Protein AF-0000000082191649 (afdb_homodimer)

Nearest PDB structures (foldseek):
  2e0t-assembly1_A-2  TM=9.271E-01  e=2.237E-17  Homo sapiens
  5gtj-assembly2_C  TM=8.426E-01  e=1.192E-17  Homo sapiens
  4hrf-assembly1_A  TM=8.631E-01  e=1.120E-17  Homo sapiens
  4b04-assembly2_D  TM=8.837E-01  e=8.389E-17  Homo sapiens
  4b04-assembly2_C  TM=8.447E-01  e=2.954E-16  Homo sapiens

pLDDT: mean 71.88, std 25.28, range [20.42, 97.69]

Sequence (348 aa):
ESGPFQTVDKKSTGKKPPLLSCHHIRSPILTLCSLLCRDIAANRRELARLHITHILNASHSKWRGGAEYYEGTGIRYLGIEAHDSPSFDMSPYFHPSADFIHQALSERGGRILVHCAVGVSRSATLVLAYLMIRHRMTLVEAIKTVKDHRGIIPNRGFLHQLVFLGGEGLLRLLESGPFQTVDKKSTGKKPPLLSCHHIRSPILTLCSLLCRDIAANRRELARLHITHILNASHSKWRGGAEYYEGTGIRYLGIEAHDSPSFDMSPYFHPSADFIHQALSERGGRILVHCAVGVSRSATLVLAYLMIRHRMTLVEAIKTVKDHRGIIPNRGFLHQLVFLGGEGLLRLL

Radius of gyration: 24.74 Å; Cα contacts (8 Å, |Δi|>4): 539; chains: 2; bounding box: 80×57×106 Å

Foldseek 3Di:
DDPPPPPPPPPVPPPPPPPPPLDPVPQLDALLDFQVLVVCVQDLVSCVVVLAAEEEELCDDPVVDFPVSCPPVNHHYDYHNFDPDPPTDCVVCQVVLLVRSVVQSPDVSRHYHQYYNGSDPRSLVNQLSNCCVVVVDDSVRSVVVSVSSNDPDDDPVVVVVVVVVVVVVVVVVD/DDPPPPPPPPPPVPPPPPFCPLPPPVQLDALLPFQVLVVCVQDLVSCVVVLAAEEEELCDDPVVDFPVSCPPVNHHYDYHNFDPDPPTDCVVCQVVLLVVRVVQRPDVSRHYHQYYNGSDPRSLVNQLSNCCVVVVDDSVRSVVVSVVSNDPDDGPVVVVVVVVVVVVVVVVVD

Organism: NCBI:txid1825980

InterPro domains:
  IPR000340 Dual specificity phosphatase, catalytic domain [PF00782] (41-163)
  IPR000387 Tyrosine-specific protein phosphatases domain [PS50056] (98-150)
  IPR003595 Protein-tyrosine phosphatase, catalytic [SM00404] (71-165)
  IPR016130 Protein-tyrosine phosphatase, active site [PS00383] (114-124)
  IPR020405 Atypical dual specificity phosphatase, subfamily A [PR01909] (47-56)
  IPR020405 Atypical dual specificity phosphatase, subfamily A [PR01909] (77-88)
  IPR020405 Atypical dual specificity phosphatase, subfamily A [PR01909] (97-106)
  IPR020405 Atypical dual specificity phosphatase, subfamily A [PTHR45682] (39-165)
  IPR020422 Dual specificity protein phosphatase domain [PS50054] (21-171)
  IPR020422 Dual specificity protein phosphatase domain [SM00195] (21-168)
  IPR029021 Protein-tyrosine phosphatase-like [G3DSA:3.90.190.10] (17-168)
  IPR029021 Protein-tyrosine phosphatase-like [SSF52799] (31-163)

Secondary structure (DSSP, 8-state):
-------------------------SS------SHHHHHHHT-HHHHHHTT--EEEETT--TTS--GGGGTTTT-EEEE-----STTS--GGGHHHHHHHHHHHHHSTT--EEEE-SSSSSHHHHHHHHHHHHHH---HHHHHHHHHHHS-----HHHHHHHHHHHHHHHHHH-/---------------------S---SS---EE-SHHHHHHHT-HHHHHHTT--EEEETT--TTS--GGGGTTTT-EEEE-----STTS--GGGHHHHHHHHHHHHHSTT--EEEE-SSSSSHHHHHHHHHHHHHH---HHHHHHHHHHHS-----HHHHHHHHHHHHHHHHHH-

Structure (mmCIF, N/CA/C/O backbone):
data_AF-0000000082191649-model_v1
#
loop_
_entity.id
_entity.type
_entity.pdbx_description
1 polymer 'Dual specificity protein phosphatase'
#
loop_
_atom_site.group_PDB
_atom_site.id
_atom_site.type_symbol
_atom_site.label_atom_id
_atom_site.label_alt_id
_atom_site.label_comp_id
_atom_site.label_asym_id
_atom_site.label_entity_id
_atom_site.label_seq_id
_atom_site.pdbx_PDB_ins_code
_atom_site.Cartn_x
_atom_site.Cartn_y
_atom_site.Cartn_z
_atom_site.occupancy
_atom_site.B_iso_or_equiv
_atom_site.auth_seq_id
_atom_site.auth_comp_id
_atom_site.auth_asym_id
_atom_site.auth_atom_id
_atom_site.pdbx_PDB_model_num
ATOM 1 N N . GLU A 1 1 ? 16.578 -21.031 67.938 1 24.69 1 GLU A N 1
ATOM 2 C CA . GLU A 1 1 ? 16.984 -21.5 66.562 1 24.69 1 GLU A CA 1
ATOM 3 C C . GLU A 1 1 ? 16.141 -20.859 65.5 1 24.69 1 GLU A C 1
ATOM 5 O O . GLU A 1 1 ? 14.914 -20.953 65.5 1 24.69 1 GLU A O 1
ATOM 10 N N . SER A 1 2 ? 16.531 -19.688 65.062 1 24.36 2 SER A N 1
ATOM 11 C CA . SER A 1 2 ? 16.109 -18.516 64.312 1 24.36 2 SER A CA 1
ATOM 12 C C . SER A 1 2 ? 15.805 -18.859 62.844 1 24.36 2 SER A C 1
ATOM 14 O O . SER A 1 2 ? 16.656 -19.438 62.125 1 24.36 2 SER A O 1
ATOM 16 N N . GLY A 1 3 ? 14.617 -19.281 62.562 1 26.09 3 GLY A N 1
ATOM 17 C CA . GLY A 1 3 ? 14.039 -19.891 61.375 1 26.09 3 GLY A CA 1
ATOM 18 C C . GLY A 1 3 ? 14.156 -19.016 60.125 1 26.09 3 GLY A C 1
ATOM 19 O O . GLY A 1 3 ? 13.906 -17.812 60.188 1 26.09 3 GLY A O 1
ATOM 20 N N . PRO A 1 4 ? 15.109 -19.312 59.219 1 27.66 4 PRO A N 1
ATOM 21 C CA . PRO A 1 4 ? 15.633 -18.5 58.125 1 27.66 4 PRO A CA 1
ATOM 22 C C . PRO A 1 4 ? 14.57 -18.188 57.062 1 27.66 4 PRO A C 1
ATOM 24 O O . PRO A 1 4 ? 13.828 -19.078 56.625 1 27.66 4 PRO A O 1
ATOM 27 N N . PHE A 1 5 ? 13.742 -17.125 57.188 1 23.22 5 PHE A N 1
ATOM 28 C CA . PHE A 1 5 ? 12.672 -16.625 56.344 1 23.22 5 PHE A CA 1
ATOM 29 C C . PHE A 1 5 ? 13.164 -16.391 54.906 1 23.22 5 PHE A C 1
ATOM 31 O O . PHE A 1 5 ? 13.961 -15.469 54.688 1 23.22 5 PHE A O 1
ATOM 38 N N . GLN A 1 6 ? 13.508 -17.375 54.219 1 22.12 6 GLN A N 1
ATOM 39 C CA . GLN A 1 6 ? 14.055 -17.203 52.875 1 22.12 6 GLN A CA 1
ATOM 40 C C . GLN A 1 6 ? 13.031 -16.547 51.969 1 22.12 6 GLN A C 1
ATOM 42 O O . GLN A 1 6 ? 11.93 -17.062 51.781 1 22.12 6 GLN A O 1
ATOM 47 N N . THR A 1 7 ? 12.953 -15.219 52 1 21.3 7 THR A N 1
ATOM 48 C CA . THR A 1 7 ? 12.039 -14.414 51.188 1 21.3 7 THR A CA 1
ATOM 49 C C . THR A 1 7 ? 12.219 -14.727 49.719 1 21.3 7 THR A C 1
ATOM 51 O O . THR A 1 7 ? 13.32 -14.602 49.156 1 21.3 7 THR A O 1
ATOM 54 N N . VAL A 1 8 ? 11.602 -15.734 49.281 1 22.48 8 VAL A N 1
ATOM 55 C CA . VAL A 1 8 ? 11.617 -16.141 47.875 1 22.48 8 VAL A CA 1
ATOM 56 C C . VAL A 1 8 ? 11.102 -15.008 47 1 22.48 8 VAL A C 1
ATOM 58 O O . VAL A 1 8 ? 9.969 -14.539 47.188 1 22.48 8 VAL A O 1
ATOM 61 N N . ASP A 1 9 ? 11.93 -14.008 46.719 1 21.28 9 ASP A N 1
ATOM 62 C CA . ASP A 1 9 ? 11.656 -12.875 45.844 1 21.28 9 ASP A CA 1
ATOM 63 C C . ASP A 1 9 ? 11.117 -13.344 44.5 1 21.28 9 ASP A C 1
ATOM 65 O O . ASP A 1 9 ? 11.828 -14.031 43.75 1 21.28 9 ASP A O 1
ATOM 69 N N . LYS A 1 10 ? 9.836 -13.688 44.438 1 20.47 10 LYS A N 1
ATOM 70 C CA . LYS A 1 10 ? 9.109 -14.125 43.25 1 20.47 10 LYS A CA 1
ATOM 71 C C . LYS A 1 10 ? 9.234 -13.109 42.125 1 20.47 10 LYS A C 1
ATOM 73 O O . LYS A 1 10 ? 8.609 -12.055 42.156 1 20.47 10 LYS A O 1
ATOM 78 N N . LYS A 1 11 ? 10.398 -12.656 41.781 1 24.45 11 LYS A N 1
ATOM 79 C CA . LYS A 1 11 ? 10.508 -11.758 40.625 1 24.45 11 LYS A CA 1
ATOM 80 C C . LYS A 1 11 ? 9.727 -12.289 39.438 1 24.45 11 LYS A C 1
ATOM 82 O O . LYS A 1 11 ? 10.062 -13.344 38.875 1 24.45 11 LYS A O 1
ATOM 87 N N . SER A 1 12 ? 8.414 -12.148 39.469 1 21.17 12 SER A N 1
ATOM 88 C CA . SER A 1 12 ? 7.48 -12.523 38.406 1 21.17 12 SER A CA 1
ATOM 89 C C . SER A 1 12 ? 7.883 -11.914 37.062 1 21.17 12 SER A C 1
ATOM 91 O O . SER A 1 12 ? 8.008 -10.688 36.938 1 21.17 12 SER A O 1
ATOM 93 N N . THR A 1 13 ? 8.82 -12.398 36.438 1 25.69 13 THR A N 1
ATOM 94 C CA . THR A 1 13 ? 9.305 -12.07 35.094 1 25.69 13 THR A CA 1
ATOM 95 C C . THR A 1 13 ? 8.141 -11.93 34.125 1 25.69 13 THR A C 1
ATOM 97 O O . THR A 1 13 ? 7.492 -12.914 33.781 1 25.69 13 THR A O 1
ATOM 100 N N . GLY A 1 14 ? 7.285 -11.078 34.531 1 21.2 14 GLY A N 1
ATOM 101 C CA . GLY A 1 14 ? 6.109 -10.867 33.719 1 21.2 14 GLY A CA 1
ATOM 102 C C . GLY A 1 14 ? 6.43 -10.773 32.219 1 21.2 14 GLY A C 1
ATOM 103 O O . GLY A 1 14 ? 7.34 -10.047 31.828 1 21.2 14 GLY A O 1
ATOM 104 N N . LYS A 1 15 ? 6.18 -11.859 31.594 1 24.28 15 LYS A N 1
ATOM 105 C CA . LYS A 1 15 ? 6.25 -12 30.141 1 24.28 15 LYS A CA 1
ATOM 106 C C . LYS A 1 15 ? 5.617 -10.805 29.438 1 24.28 15 LYS A C 1
ATOM 108 O O . LYS A 1 15 ? 4.43 -10.523 29.625 1 24.28 15 LYS A O 1
ATOM 113 N N . LYS A 1 16 ? 6.395 -9.719 29.5 1 24.84 16 LYS A N 1
ATOM 114 C CA . LYS A 1 16 ? 5.93 -8.57 28.719 1 24.84 16 LYS A CA 1
ATOM 115 C C . LYS A 1 16 ? 5.191 -9.023 27.453 1 24.84 16 LYS A C 1
ATOM 117 O O . LYS A 1 16 ? 5.637 -9.938 26.766 1 24.84 16 LYS A O 1
ATOM 122 N N . PRO A 1 17 ? 3.893 -8.844 27.438 1 23.03 17 PRO A N 1
ATOM 123 C CA . PRO A 1 17 ? 3.143 -9.312 26.281 1 23.03 17 PRO A CA 1
ATOM 124 C C . PRO A 1 17 ? 3.848 -9 24.953 1 23.03 17 PRO A C 1
ATOM 126 O O . PRO A 1 17 ? 4.57 -8.008 24.859 1 23.03 17 PRO A O 1
ATOM 129 N N . PRO A 1 18 ? 4.273 -10.047 24.281 1 23.89 18 PRO A N 1
ATOM 130 C CA . PRO A 1 18 ? 4.945 -9.852 23 1 23.89 18 PRO A CA 1
ATOM 131 C C . PRO A 1 18 ? 4.406 -8.648 22.234 1 23.89 18 PRO A C 1
ATOM 133 O O . PRO A 1 18 ? 3.205 -8.359 22.297 1 23.89 18 PRO A O 1
ATOM 136 N N . LEU A 1 19 ? 4.93 -7.508 22.438 1 22.53 19 LEU A N 1
ATOM 137 C CA . LEU A 1 19 ? 4.75 -6.293 21.656 1 22.53 19 LEU A CA 1
ATOM 138 C C . LEU A 1 19 ? 4.25 -6.621 20.25 1 22.53 19 LEU A C 1
ATOM 140 O O . LEU A 1 19 ? 4.707 -7.59 19.641 1 22.53 19 LEU A O 1
ATOM 144 N N . LEU A 1 20 ? 3.002 -6.441 20.125 1 22.88 20 LEU A N 1
ATOM 145 C CA . LEU A 1 20 ? 2.236 -6.566 18.891 1 22.88 20 LEU A CA 1
ATOM 146 C C . LEU A 1 20 ? 3.068 -6.133 17.688 1 22.88 20 LEU A C 1
ATOM 148 O O . LEU A 1 20 ? 3.34 -4.941 17.516 1 22.88 20 LEU A O 1
ATOM 152 N N . SER A 1 21 ? 4.258 -6.574 17.547 1 23.83 21 SER A N 1
ATOM 153 C CA . SER A 1 21 ? 5.098 -6.504 16.359 1 23.83 21 SER A CA 1
ATOM 154 C C . SER A 1 21 ? 4.254 -6.465 15.086 1 23.83 21 SER A C 1
ATOM 156 O O . SER A 1 21 ? 3.139 -6.988 15.062 1 23.83 21 SER A O 1
ATOM 158 N N . CYS A 1 22 ? 4.219 -5.355 14.398 1 26.3 22 CYS A N 1
ATOM 159 C CA . CYS A 1 22 ? 3.627 -5.367 13.07 1 26.3 22 CYS A CA 1
ATOM 160 C C . CYS A 1 22 ? 3.48 -6.793 12.547 1 26.3 22 CYS A C 1
ATOM 162 O O . CYS A 1 22 ? 4.477 -7.484 12.328 1 26.3 22 CYS A O 1
ATOM 164 N N . HIS A 1 23 ? 2.752 -7.469 13.172 1 24.17 23 HIS A N 1
ATOM 165 C CA . HIS A 1 23 ? 2.398 -8.859 12.914 1 24.17 23 HIS A CA 1
ATOM 166 C C . HIS A 1 23 ? 2.482 -9.18 11.422 1 24.17 23 HIS A C 1
ATOM 168 O O . HIS A 1 23 ? 1.826 -8.531 10.602 1 24.17 23 HIS A O 1
ATOM 174 N N . HIS A 1 24 ? 3.609 -9.492 11.031 1 26.92 24 HIS A N 1
ATOM 175 C CA . HIS A 1 24 ? 3.887 -10.43 9.945 1 26.92 24 HIS A CA 1
ATOM 176 C C . HIS A 1 24 ? 2.762 -11.445 9.797 1 26.92 24 HIS A C 1
ATOM 178 O O . HIS A 1 24 ? 2.35 -12.07 10.773 1 26.92 24 HIS A O 1
ATOM 184 N N . ILE A 1 25 ? 1.64 -11.352 9.438 1 29.42 25 ILE A N 1
ATOM 185 C CA . ILE A 1 25 ? 1.37 -12.719 9.008 1 29.42 25 ILE A CA 1
ATOM 186 C C . ILE A 1 25 ? 2.684 -13.484 8.883 1 29.42 25 ILE A C 1
ATOM 188 O O . ILE A 1 25 ? 3.549 -13.117 8.086 1 29.42 25 ILE A O 1
ATOM 192 N N . ARG A 1 26 ? 3.35 -14.008 9.82 1 30.17 26 ARG A N 1
ATOM 193 C CA . ARG A 1 26 ? 4.402 -15.008 9.953 1 30.17 26 ARG A CA 1
ATOM 194 C C . ARG A 1 26 ? 4.496 -15.875 8.703 1 30.17 26 ARG A C 1
ATOM 196 O O . ARG A 1 26 ? 5.277 -16.828 8.656 1 30.17 26 ARG A O 1
ATOM 203 N N . SER A 1 27 ? 3.326 -16.266 8.25 1 29.97 27 SER A N 1
ATOM 204 C CA . SER A 1 27 ? 3.684 -16.953 7.008 1 29.97 27 SER A CA 1
ATOM 205 C C . SER A 1 27 ? 4.383 -16 6.035 1 29.97 27 SER A C 1
ATOM 207 O O . SER A 1 27 ? 4.117 -14.797 6.039 1 29.97 27 SER A O 1
ATOM 209 N N . PRO A 1 28 ? 5.695 -16.266 5.684 1 32.44 28 PRO A N 1
ATOM 210 C CA . PRO A 1 28 ? 6.422 -15.656 4.566 1 32.44 28 PRO A CA 1
ATOM 211 C C . PRO A 1 28 ? 5.492 -15.078 3.502 1 32.44 28 PRO A C 1
ATOM 213 O O . PRO A 1 28 ? 5.898 -14.914 2.348 1 32.44 28 PRO A O 1
ATOM 216 N N . ILE A 1 29 ? 4.262 -15.102 3.75 1 34.94 29 ILE A N 1
ATOM 217 C CA . ILE A 1 29 ? 3.441 -14.57 2.668 1 34.94 29 ILE A CA 1
ATOM 218 C C . ILE A 1 29 ? 3.877 -13.148 2.342 1 34.94 29 ILE A C 1
ATOM 220 O O . ILE A 1 29 ? 4.258 -12.391 3.236 1 34.94 29 ILE A O 1
ATOM 224 N N . LEU A 1 30 ? 3.748 -12.828 0.996 1 41.09 30 LEU A N 1
ATOM 225 C CA . LEU A 1 30 ? 4.062 -11.82 -0.008 1 41.09 30 LEU A CA 1
ATOM 226 C C . LEU A 1 30 ? 3.49 -10.461 0.389 1 41.09 30 LEU A C 1
ATOM 228 O O . LEU A 1 30 ? 2.289 -10.336 0.637 1 41.09 30 LEU A O 1
ATOM 232 N N . THR A 1 31 ? 4.121 -9.867 1.315 1 40.34 31 THR A N 1
ATOM 233 C CA . THR A 1 31 ? 3.812 -8.445 1.422 1 40.34 31 THR A CA 1
ATOM 234 C C . THR A 1 31 ? 3.338 -7.895 0.081 1 40.34 31 THR A C 1
ATOM 236 O O . THR A 1 31 ? 4.035 -8.023 -0.93 1 40.34 31 THR A O 1
ATOM 239 N N . LEU A 1 32 ? 2.07 -8.109 -0.238 1 43.06 32 LEU A N 1
ATOM 240 C CA . LEU A 1 32 ? 1.434 -7.352 -1.312 1 43.06 32 LEU A CA 1
ATOM 241 C C . LEU A 1 32 ? 1.951 -5.918 -1.35 1 43.06 32 LEU A C 1
ATOM 243 O O . LEU A 1 32 ? 1.605 -5.105 -0.489 1 43.06 32 LEU A O 1
ATOM 247 N N . CYS A 1 33 ? 3.25 -5.902 -1.633 1 43.16 33 CYS A N 1
ATOM 248 C CA . CYS A 1 33 ? 3.873 -4.582 -1.681 1 43.16 33 CYS A CA 1
ATOM 249 C C . CYS A 1 33 ? 3.369 -3.785 -2.877 1 43.16 33 CYS A C 1
ATOM 251 O O . CYS A 1 33 ? 3.211 -4.332 -3.971 1 43.16 33 CYS A O 1
ATOM 253 N N . SER A 1 34 ? 2.42 -3.035 -2.727 1 41.69 34 SER A N 1
ATOM 254 C CA . SER A 1 34 ? 2.131 -2.146 -3.846 1 41.69 34 SER A CA 1
ATOM 255 C C . SER A 1 34 ? 3.414 -1.635 -4.492 1 41.69 34 SER A C 1
ATOM 257 O O . SER A 1 34 ? 4.078 -2.365 -5.23 1 41.69 34 SER A O 1
ATOM 259 N N . LEU A 1 35 ? 3.791 -0.342 -4.309 1 42.53 35 LEU A N 1
ATOM 260 C CA . LEU A 1 35 ? 4.809 0.388 -5.059 1 42.53 35 LEU A CA 1
ATOM 261 C C . LEU A 1 35 ? 6.203 -0.145 -4.742 1 42.53 35 LEU A C 1
ATOM 263 O O . LEU A 1 35 ? 7.086 -0.133 -5.602 1 42.53 35 LEU A O 1
ATOM 267 N N . LEU A 1 36 ? 6.32 -0.702 -3.58 1 47.84 36 LEU A N 1
ATOM 268 C CA . LEU A 1 36 ? 7.676 -1.058 -3.18 1 47.84 36 LEU A CA 1
ATOM 269 C C . LEU A 1 36 ? 8.031 -2.465 -3.646 1 47.84 36 LEU A C 1
ATOM 271 O O . LEU A 1 36 ? 9.211 -2.805 -3.773 1 47.84 36 LEU A O 1
ATOM 275 N N . CYS A 1 37 ? 6.969 -3.037 -4.176 1 58.97 37 CYS A N 1
ATOM 276 C CA . CYS A 1 37 ? 7.289 -4.434 -4.449 1 58.97 37 CYS A CA 1
ATOM 277 C C . CYS A 1 37 ? 7.961 -4.582 -5.812 1 58.97 37 CYS A C 1
ATOM 279 O O . CYS A 1 37 ? 8.914 -5.348 -5.957 1 58.97 37 CYS A O 1
ATOM 281 N N . ARG A 1 38 ? 7.516 -3.586 -6.707 1 64.88 38 ARG A N 1
ATOM 282 C CA . ARG A 1 38 ? 8.164 -3.691 -8.008 1 64.88 38 ARG A CA 1
ATOM 283 C C . ARG A 1 38 ? 9.625 -3.244 -7.926 1 64.88 38 ARG A C 1
ATOM 285 O O . ARG A 1 38 ? 10.5 -3.848 -8.547 1 64.88 38 ARG A O 1
ATOM 292 N N . ASP A 1 39 ? 9.93 -2.24 -7.16 1 67.38 39 ASP A N 1
ATOM 293 C CA . ASP A 1 39 ? 11.289 -1.726 -7.02 1 67.38 39 ASP A CA 1
ATOM 294 C C . ASP A 1 39 ? 12.195 -2.734 -6.312 1 67.38 39 ASP A C 1
ATOM 296 O O . ASP A 1 39 ? 13.367 -2.869 -6.648 1 67.38 39 ASP A O 1
ATOM 300 N N . ILE A 1 40 ? 11.625 -3.422 -5.41 1 71 40 ILE A N 1
ATOM 301 C CA . ILE A 1 40 ? 12.375 -4.453 -4.699 1 71 40 ILE A CA 1
ATOM 302 C C . ILE A 1 40 ? 12.727 -5.586 -5.656 1 71 40 ILE A C 1
ATOM 304 O O . ILE A 1 40 ? 13.867 -6.074 -5.664 1 71 40 ILE A O 1
ATOM 308 N N . ALA A 1 41 ? 11.766 -5.883 -6.477 1 81.31 41 ALA A N 1
ATOM 309 C CA . ALA A 1 41 ? 11.969 -6.973 -7.426 1 81.31 41 ALA A CA 1
ATOM 310 C C . ALA A 1 41 ? 13.07 -6.629 -8.43 1 81.31 41 ALA A C 1
ATOM 312 O O . ALA A 1 41 ? 13.719 -7.523 -8.984 1 81.31 41 ALA A O 1
ATOM 313 N N . ALA A 1 42 ? 13.32 -5.367 -8.539 1 82 42 ALA A N 1
ATOM 314 C CA . ALA A 1 42 ? 14.305 -4.922 -9.523 1 82 42 ALA A CA 1
ATOM 315 C C . ALA A 1 42 ? 15.664 -4.688 -8.859 1 82 42 ALA A C 1
ATOM 317 O O . ALA A 1 42 ? 16.594 -4.172 -9.492 1 82 42 ALA A O 1
ATOM 318 N N . ASN A 1 43 ? 15.836 -5.07 -7.652 1 81.12 43 ASN A N 1
ATOM 319 C CA . ASN A 1 43 ? 17.062 -4.871 -6.883 1 81.12 43 ASN A CA 1
ATOM 320 C C . ASN A 1 43 ? 17.578 -6.18 -6.297 1 81.12 43 ASN A C 1
ATOM 322 O O . ASN A 1 43 ? 17.125 -6.609 -5.23 1 81.12 43 ASN A O 1
ATOM 326 N N . ARG A 1 44 ? 18.594 -6.727 -6.914 1 89.56 44 ARG A N 1
ATOM 327 C CA . ARG A 1 44 ? 19.109 -8.039 -6.531 1 89.56 44 ARG A CA 1
ATOM 328 C C . ARG A 1 44 ? 19.688 -8.016 -5.125 1 89.56 44 ARG A C 1
ATOM 330 O O . ARG A 1 44 ? 19.562 -8.984 -4.379 1 89.56 44 ARG A O 1
ATOM 337 N N . ARG A 1 45 ? 20.312 -6.93 -4.836 1 86.44 45 ARG A N 1
ATOM 338 C CA . ARG A 1 45 ? 20.906 -6.805 -3.504 1 86.44 45 ARG A CA 1
ATOM 339 C C . ARG A 1 45 ? 19.828 -6.824 -2.428 1 86.44 45 ARG A C 1
ATOM 341 O O . ARG A 1 45 ? 19.969 -7.504 -1.41 1 86.44 45 ARG A O 1
ATOM 348 N N . GLU A 1 46 ? 18.766 -6.121 -2.74 1 77 46 GLU A N 1
ATOM 349 C CA . GLU A 1 46 ? 17.672 -6.086 -1.787 1 77 46 GLU A CA 1
ATOM 350 C C . GLU A 1 46 ? 16.984 -7.449 -1.683 1 77 46 GLU A C 1
ATOM 352 O O . GLU A 1 46 ? 16.609 -7.875 -0.591 1 77 46 GLU A O 1
ATOM 357 N N . LEU A 1 47 ? 16.906 -8.094 -2.758 1 84.38 47 LEU A N 1
ATOM 358 C CA . LEU A 1 47 ? 16.312 -9.43 -2.768 1 84.38 47 LEU A CA 1
ATOM 359 C C . LEU A 1 47 ? 17.125 -10.398 -1.917 1 84.38 47 LEU A C 1
ATOM 361 O O . LEU A 1 47 ? 16.562 -11.188 -1.155 1 84.38 47 LEU A O 1
ATOM 365 N N . ALA A 1 48 ? 18.375 -10.289 -2.01 1 89.12 48 ALA A N 1
ATOM 366 C CA . ALA A 1 48 ? 19.266 -11.141 -1.219 1 89.12 48 ALA A CA 1
ATOM 367 C C . ALA A 1 48 ? 19.156 -10.805 0.267 1 89.12 48 ALA A C 1
ATOM 369 O O . ALA A 1 48 ? 19.078 -11.703 1.107 1 89.12 48 ALA A O 1
ATOM 370 N N . ARG A 1 49 ? 19.156 -9.531 0.488 1 79.94 49 ARG A N 1
ATOM 371 C CA . ARG A 1 49 ? 19.078 -9.07 1.87 1 79.94 49 ARG A CA 1
ATOM 372 C C . ARG A 1 49 ? 17.797 -9.562 2.545 1 79.94 49 ARG A C 1
ATOM 374 O O . ARG A 1 49 ? 17.812 -9.922 3.725 1 79.94 49 ARG A O 1
ATOM 381 N N . LEU A 1 50 ? 16.688 -9.703 1.792 1 74.31 50 LEU A N 1
ATOM 382 C CA . LEU A 1 50 ? 15.398 -10.102 2.326 1 74.31 50 LEU A CA 1
ATOM 383 C C . LEU A 1 50 ? 15.203 -11.609 2.207 1 74.31 50 LEU A C 1
ATOM 385 O O . LEU A 1 50 ? 14.156 -12.141 2.594 1 74.31 50 LEU A O 1
ATOM 389 N N . HIS A 1 51 ? 16.141 -12.32 1.653 1 85.69 51 HIS A N 1
ATOM 390 C CA . HIS A 1 51 ? 16.125 -13.773 1.496 1 85.69 51 HIS A CA 1
ATOM 391 C C . HIS A 1 51 ? 14.906 -14.227 0.702 1 85.69 51 HIS A C 1
ATOM 393 O O . HIS A 1 51 ? 14.266 -15.219 1.056 1 85.69 51 HIS A O 1
ATOM 399 N N . ILE A 1 52 ? 14.656 -13.414 -0.306 1 86.38 52 ILE A N 1
ATOM 400 C CA . ILE A 1 52 ? 13.555 -13.805 -1.182 1 86.38 52 ILE A CA 1
ATOM 401 C C . ILE A 1 52 ? 13.953 -15.047 -1.985 1 86.38 52 ILE A C 1
ATOM 403 O O . ILE A 1 52 ? 15.047 -15.102 -2.555 1 86.38 52 ILE A O 1
ATOM 407 N N . THR A 1 53 ? 13.031 -15.992 -2.031 1 91.94 53 THR A N 1
ATOM 408 C CA . THR A 1 53 ? 13.336 -17.234 -2.729 1 91.94 53 THR A CA 1
ATOM 409 C C . THR A 1 53 ? 12.438 -17.406 -3.949 1 91.94 53 THR A C 1
ATOM 411 O O . THR A 1 53 ? 12.734 -18.203 -4.844 1 91.94 53 THR A O 1
ATOM 414 N N . HIS A 1 54 ? 11.312 -16.75 -3.963 1 91.75 54 HIS A N 1
ATOM 415 C CA . HIS A 1 54 ? 10.344 -16.844 -5.047 1 91.75 54 HIS A CA 1
ATOM 416 C C . HIS A 1 54 ? 9.828 -15.469 -5.453 1 91.75 54 HIS A C 1
ATOM 418 O O . HIS A 1 54 ? 9.609 -14.602 -4.598 1 91.75 54 HIS A O 1
ATOM 424 N N . ILE A 1 55 ? 9.617 -15.289 -6.758 1 91.12 55 ILE A N 1
ATOM 425 C CA . ILE A 1 55 ? 9 -14.078 -7.273 1 91.12 55 ILE A CA 1
ATOM 426 C C . ILE A 1 55 ? 7.844 -14.438 -8.203 1 91.12 55 ILE A C 1
ATOM 428 O O . ILE A 1 55 ? 8.016 -15.227 -9.133 1 91.12 55 ILE A O 1
ATOM 432 N N . LEU A 1 56 ? 6.676 -13.945 -7.852 1 92.19 56 LEU A N 1
ATOM 433 C CA . LEU A 1 56 ? 5.52 -13.969 -8.742 1 92.19 56 LEU A CA 1
ATOM 434 C C . LEU A 1 56 ? 5.246 -12.578 -9.312 1 92.19 56 LEU A C 1
ATOM 436 O O . LEU A 1 56 ? 4.82 -11.68 -8.586 1 92.19 56 LEU A O 1
ATOM 440 N N . ASN A 1 57 ? 5.578 -12.469 -10.617 1 91.94 57 ASN A N 1
ATOM 441 C CA . ASN A 1 57 ? 5.391 -11.211 -11.328 1 91.94 57 ASN A CA 1
ATOM 442 C C . ASN A 1 57 ? 4.102 -11.219 -12.148 1 91.94 57 ASN A C 1
ATOM 444 O O . ASN A 1 57 ? 4.031 -11.867 -13.188 1 91.94 57 ASN A O 1
ATOM 448 N N . ALA A 1 58 ? 3.111 -10.391 -11.711 1 92 58 ALA A N 1
ATOM 449 C CA . ALA A 1 58 ? 1.793 -10.391 -12.344 1 92 58 ALA A CA 1
ATOM 450 C C . ALA A 1 58 ? 1.727 -9.367 -13.477 1 92 58 ALA A C 1
ATOM 452 O O . ALA A 1 58 ? 0.648 -9.086 -14 1 92 58 ALA A O 1
ATOM 453 N N . SER A 1 59 ? 2.799 -8.703 -13.781 1 90.75 59 SER A N 1
ATOM 454 C CA . SER A 1 59 ? 2.896 -7.789 -14.914 1 90.75 59 SER A CA 1
ATOM 455 C C . SER A 1 59 ? 4.125 -8.094 -15.766 1 90.75 59 SER A C 1
ATOM 457 O O . SER A 1 59 ? 4.797 -7.176 -16.25 1 90.75 59 SER A O 1
ATOM 459 N N . HIS A 1 60 ? 4.383 -9.336 -15.875 1 89.81 60 HIS A N 1
ATOM 460 C CA . HIS A 1 60 ? 5.52 -9.812 -16.656 1 89.81 60 HIS A CA 1
ATOM 461 C C . HIS A 1 60 ? 5.41 -9.375 -18.109 1 89.81 60 HIS A C 1
ATOM 463 O O . HIS A 1 60 ? 4.312 -9.336 -18.672 1 89.81 60 HIS A O 1
ATOM 469 N N . SER A 1 61 ? 6.496 -8.906 -18.531 1 88 61 SER A N 1
ATOM 470 C CA . SER A 1 61 ? 6.652 -8.617 -19.953 1 88 61 SER A CA 1
ATOM 471 C C . SER A 1 61 ? 7.949 -9.211 -20.5 1 88 61 SER A C 1
ATOM 473 O O . SER A 1 61 ? 9.016 -9.047 -19.906 1 88 61 SER A O 1
ATOM 475 N N . LYS A 1 62 ? 7.863 -9.914 -21.578 1 79.06 62 LYS A N 1
ATOM 476 C CA . LYS A 1 62 ? 9.039 -10.523 -22.188 1 79.06 62 LYS A CA 1
ATOM 477 C C . LYS A 1 62 ? 10.062 -9.453 -22.578 1 79.06 62 LYS A C 1
ATOM 479 O O . LYS A 1 62 ? 11.258 -9.742 -22.688 1 79.06 62 LYS A O 1
ATOM 484 N N . TRP A 1 63 ? 9.586 -8.188 -22.656 1 76.38 63 TRP A N 1
ATOM 485 C CA . TRP A 1 63 ? 10.438 -7.098 -23.125 1 76.38 63 TRP A CA 1
ATOM 486 C C . TRP A 1 63 ? 11.117 -6.391 -21.969 1 76.38 63 TRP A C 1
ATOM 488 O O . TRP A 1 63 ? 12.109 -5.684 -22.156 1 76.38 63 TRP A O 1
ATOM 498 N N . ARG A 1 64 ? 10.594 -6.5 -20.797 1 71.75 64 ARG A N 1
ATOM 499 C CA . ARG A 1 64 ? 11.125 -5.762 -19.656 1 71.75 64 ARG A CA 1
ATOM 500 C C . ARG A 1 64 ? 11.945 -6.672 -18.75 1 71.75 64 ARG A C 1
ATOM 502 O O . ARG A 1 64 ? 12.359 -6.262 -17.656 1 71.75 64 ARG A O 1
ATOM 509 N N . GLY A 1 65 ? 12.312 -7.707 -19.281 1 68.06 65 GLY A N 1
ATOM 510 C CA . GLY A 1 65 ? 13.039 -8.633 -18.438 1 68.06 65 GLY A CA 1
ATOM 511 C C . GLY A 1 65 ? 12.133 -9.555 -17.641 1 68.06 65 GLY A C 1
ATOM 512 O O . GLY A 1 65 ? 10.93 -9.312 -17.547 1 68.06 65 GLY A O 1
ATOM 513 N N . GLY A 1 66 ? 12.641 -10.688 -17.25 1 83.31 66 GLY A N 1
ATOM 514 C CA . GLY A 1 66 ? 11.93 -11.727 -16.531 1 83.31 66 GLY A CA 1
ATOM 515 C C . GLY A 1 66 ? 12.844 -12.648 -15.75 1 83.31 66 GLY A C 1
ATOM 516 O O . GLY A 1 66 ? 13.656 -12.18 -14.945 1 83.31 66 GLY A O 1
ATOM 517 N N . ALA A 1 67 ? 12.688 -13.852 -16.062 1 89.12 67 ALA A N 1
ATOM 518 C CA . ALA A 1 67 ? 13.391 -14.891 -15.312 1 89.12 67 ALA A CA 1
ATOM 519 C C . ALA A 1 67 ? 14.898 -14.727 -15.422 1 89.12 67 ALA A C 1
ATOM 521 O O . ALA A 1 67 ? 15.641 -15.016 -14.484 1 89.12 67 ALA A O 1
ATOM 522 N N . GLU A 1 68 ? 15.344 -14.141 -16.484 1 91.31 68 GLU A N 1
ATOM 523 C CA . GLU A 1 68 ? 16.766 -14.023 -16.75 1 91.31 68 GLU A CA 1
ATOM 524 C C . GLU A 1 68 ? 17.438 -13.062 -15.773 1 91.31 68 GLU A C 1
ATOM 526 O O . GLU A 1 68 ? 18.609 -13.203 -15.445 1 91.31 68 GLU A O 1
ATOM 531 N N . TYR A 1 69 ? 16.719 -12.094 -15.406 1 90.88 69 TYR A N 1
ATOM 532 C CA . TYR A 1 69 ? 17.25 -11.117 -14.461 1 90.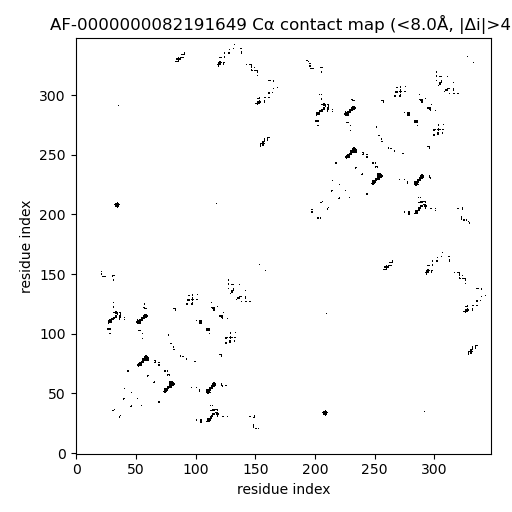88 69 TYR A CA 1
ATOM 533 C C . TYR A 1 69 ? 17.656 -11.789 -13.148 1 90.88 69 TYR A C 1
ATOM 535 O O . TYR A 1 69 ? 18.562 -11.32 -12.461 1 90.88 69 TYR A O 1
ATOM 543 N N . TYR A 1 70 ? 17.062 -12.891 -12.938 1 92.88 70 TYR A N 1
ATOM 544 C CA . TYR A 1 70 ? 17.281 -13.531 -11.641 1 92.88 70 TYR A CA 1
ATOM 545 C C . TYR A 1 70 ? 18.203 -14.742 -11.773 1 92.88 70 TYR A C 1
ATOM 547 O O . TYR A 1 70 ? 18.359 -15.508 -10.828 1 92.88 70 TYR A O 1
ATOM 555 N N . GLU A 1 71 ? 18.703 -14.93 -12.914 1 92.44 71 GLU A N 1
ATOM 556 C CA . GLU A 1 71 ? 19.625 -16.031 -13.109 1 92.44 71 GLU A CA 1
ATOM 557 C C . GLU A 1 71 ? 20.828 -15.93 -12.164 1 92.44 71 GLU A C 1
ATOM 559 O O . GLU A 1 71 ? 21.375 -14.844 -11.961 1 92.44 71 GLU A O 1
ATOM 564 N N . GLY A 1 72 ? 21.156 -17.109 -11.461 1 93.19 72 GLY A N 1
ATOM 565 C CA . GLY A 1 72 ? 22.281 -17.141 -10.539 1 93.19 72 GLY A CA 1
ATOM 566 C C . GLY A 1 72 ? 21.891 -16.766 -9.117 1 93.19 72 GLY A C 1
ATOM 567 O O . GLY A 1 72 ? 22.719 -16.859 -8.203 1 93.19 72 GLY A O 1
ATOM 568 N N . THR A 1 73 ? 20.75 -16.312 -8.914 1 93.25 73 THR A N 1
ATOM 569 C CA . THR A 1 73 ? 20.344 -15.883 -7.586 1 93.25 73 THR A CA 1
ATOM 570 C C . THR A 1 73 ? 19.703 -17.047 -6.82 1 93.25 73 THR A C 1
ATOM 572 O O . THR A 1 73 ? 19.562 -16.984 -5.598 1 93.25 73 THR A O 1
ATOM 575 N N . GLY A 1 74 ? 19.219 -18.109 -7.52 1 94.75 74 GLY A N 1
ATOM 576 C CA . GLY A 1 74 ? 18.484 -19.188 -6.898 1 94.75 74 GLY A CA 1
ATOM 577 C C . GLY A 1 74 ? 17 -18.891 -6.73 1 94.75 74 GLY A C 1
ATOM 578 O O . GLY A 1 74 ? 16.25 -19.719 -6.203 1 94.75 74 GLY A O 1
ATOM 579 N N . ILE A 1 75 ? 16.609 -17.766 -7.184 1 95.06 75 ILE A N 1
ATOM 580 C CA . ILE A 1 75 ? 15.219 -17.359 -7.055 1 95.06 75 ILE A CA 1
ATOM 581 C C . ILE A 1 75 ? 14.375 -18.062 -8.125 1 95.06 75 ILE A C 1
ATOM 583 O O . ILE A 1 75 ? 14.742 -18.078 -9.297 1 95.06 75 ILE A O 1
ATOM 587 N N . ARG A 1 76 ? 13.312 -18.688 -7.719 1 96.44 76 ARG A N 1
ATOM 588 C CA . ARG A 1 76 ? 12.328 -19.234 -8.648 1 96.44 76 ARG A CA 1
ATOM 589 C C . ARG A 1 76 ? 11.344 -18.156 -9.094 1 96.44 76 ARG A C 1
ATOM 591 O O . ARG A 1 76 ? 10.797 -17.422 -8.273 1 96.44 76 ARG A O 1
ATOM 598 N N . TYR A 1 77 ? 11.156 -18.125 -10.391 1 95.56 77 TYR A N 1
ATOM 599 C CA . TYR A 1 77 ? 10.398 -17.031 -10.977 1 95.56 77 TYR A CA 1
ATOM 600 C C . TYR A 1 77 ? 9.18 -17.531 -11.727 1 95.56 77 TYR A C 1
ATOM 602 O O . TYR A 1 77 ? 9.281 -18.5 -12.492 1 95.56 77 TYR A O 1
ATOM 610 N N . LEU A 1 78 ? 8.062 -16.969 -11.469 1 95.94 78 LEU A N 1
ATOM 611 C CA . LEU A 1 78 ? 6.859 -17.141 -12.281 1 95.94 78 LEU A CA 1
ATOM 612 C C . LEU A 1 78 ? 6.344 -15.805 -12.789 1 95.94 78 LEU A C 1
ATOM 614 O O . LEU A 1 78 ? 5.98 -14.93 -12 1 95.94 78 LEU A O 1
ATOM 618 N N . GLY A 1 79 ? 6.359 -15.68 -14.086 1 95.81 79 GLY A N 1
ATOM 619 C CA . GLY A 1 79 ? 5.863 -14.477 -14.727 1 95.81 79 GLY A CA 1
ATOM 620 C C . GLY A 1 79 ? 4.543 -14.68 -15.445 1 95.81 79 GLY A C 1
ATOM 621 O O . GLY A 1 79 ? 4.375 -15.656 -16.188 1 95.81 79 GLY A O 1
ATOM 622 N N . ILE A 1 80 ? 3.629 -13.789 -15.156 1 95.5 80 ILE A N 1
ATOM 623 C CA . ILE A 1 80 ? 2.336 -13.797 -15.836 1 95.5 80 ILE A CA 1
ATOM 624 C C . ILE A 1 80 ? 2.152 -12.5 -16.625 1 95.5 80 ILE A C 1
ATOM 626 O O . ILE A 1 80 ? 2.275 -11.406 -16.062 1 95.5 80 ILE A O 1
ATOM 630 N N . GLU A 1 81 ? 1.937 -12.633 -17.906 1 95 81 GLU A N 1
ATOM 631 C CA . GLU A 1 81 ? 1.658 -11.453 -18.734 1 95 81 GLU A CA 1
ATOM 632 C C . GLU A 1 81 ? 0.192 -11.047 -18.625 1 95 81 GLU A C 1
ATOM 634 O O . GLU A 1 81 ? -0.625 -11.422 -19.469 1 95 81 GLU A O 1
ATOM 639 N N . ALA A 1 82 ? -0.082 -10.312 -17.594 1 94.06 82 ALA A N 1
ATOM 640 C CA . ALA A 1 82 ? -1.461 -9.883 -17.391 1 94.06 82 ALA A CA 1
ATOM 641 C C . ALA A 1 82 ? -1.609 -8.383 -17.625 1 94.06 82 ALA A C 1
ATOM 643 O O . ALA A 1 82 ? -0.738 -7.594 -17.234 1 94.06 82 ALA A O 1
ATOM 644 N N . HIS A 1 83 ? -2.666 -8.023 -18.281 1 92.31 83 HIS A N 1
ATOM 645 C CA . HIS A 1 83 ? -3.043 -6.625 -18.453 1 92.31 83 HIS A CA 1
ATOM 646 C C . HIS A 1 83 ? -4.051 -6.195 -17.391 1 92.31 83 HIS A C 1
ATOM 648 O O . HIS A 1 83 ? -5.02 -6.91 -17.125 1 92.31 83 HIS A O 1
ATOM 654 N N . ASP A 1 84 ? -3.781 -5.039 -16.828 1 86.94 84 ASP A N 1
ATOM 655 C CA . ASP A 1 84 ? -4.715 -4.566 -15.805 1 86.94 84 ASP A CA 1
ATOM 656 C C . ASP A 1 84 ? -5.934 -3.906 -16.453 1 86.94 84 ASP A C 1
ATOM 658 O O . ASP A 1 84 ? -6.09 -2.686 -16.375 1 86.94 84 ASP A O 1
ATOM 662 N N . SER A 1 85 ? -6.703 -4.715 -16.984 1 89.81 85 SER A N 1
ATOM 663 C CA . SER A 1 85 ? -7.949 -4.34 -17.641 1 89.81 85 SER A CA 1
ATOM 664 C C . SER A 1 85 ? -9.102 -5.234 -17.188 1 89.81 85 SER A C 1
ATOM 666 O O . SER A 1 85 ? -8.93 -6.441 -17.016 1 89.81 85 SER A O 1
ATOM 668 N N . PRO A 1 86 ? -10.297 -4.625 -17.062 1 84.44 86 PRO A N 1
ATOM 669 C CA . PRO A 1 86 ? -11.445 -5.438 -16.641 1 84.44 86 PRO A CA 1
ATOM 670 C C . PRO A 1 86 ? -11.773 -6.562 -17.609 1 84.44 86 PRO A C 1
ATOM 672 O O . PRO A 1 86 ? -12.406 -7.551 -17.234 1 84.44 86 PRO A O 1
ATOM 675 N N . SER A 1 87 ? -11.242 -6.426 -18.797 1 93.62 87 SER A N 1
ATOM 676 C CA . SER A 1 87 ? -11.57 -7.43 -19.812 1 93.62 87 SER A CA 1
ATOM 677 C C . SER A 1 87 ? -10.539 -8.555 -19.812 1 93.62 87 SER A C 1
ATOM 679 O O . SER A 1 87 ? -10.758 -9.602 -20.438 1 93.62 87 SER A O 1
ATOM 681 N N . PHE A 1 88 ? -9.43 -8.391 -19.219 1 94.94 88 PHE A N 1
ATOM 682 C CA . PHE A 1 88 ? -8.43 -9.453 -19.188 1 94.94 88 PHE A CA 1
ATOM 683 C C . PHE A 1 88 ? -8.922 -10.633 -18.344 1 94.94 88 PHE A C 1
ATOM 685 O O . PHE A 1 88 ? -9.438 -10.445 -17.234 1 94.94 88 PHE A O 1
ATOM 692 N N . ASP A 1 89 ? -8.805 -11.797 -18.906 1 97.06 89 ASP A N 1
ATOM 693 C CA . ASP A 1 89 ? -9.203 -13 -18.188 1 97.06 89 ASP A CA 1
ATOM 694 C C . ASP A 1 89 ? -8.07 -13.508 -17.297 1 97.06 89 ASP A C 1
ATOM 696 O O . ASP A 1 89 ? -7.156 -14.18 -17.781 1 97.06 89 ASP A O 1
ATOM 700 N N . MET A 1 90 ? -8.148 -13.32 -16.016 1 95.62 90 MET A N 1
ATOM 701 C CA . MET A 1 90 ? -7.137 -13.719 -15.039 1 95.62 90 MET A CA 1
ATOM 702 C C . MET A 1 90 ? -7.375 -15.148 -14.57 1 95.62 90 MET A C 1
ATOM 704 O O . MET A 1 90 ? -6.5 -15.758 -13.938 1 95.62 90 MET A O 1
ATOM 708 N N . SER A 1 91 ? -8.461 -15.75 -14.875 1 95.31 91 SER A N 1
ATOM 709 C CA . SER A 1 91 ? -8.938 -16.969 -14.242 1 95.31 91 SER A CA 1
ATOM 710 C C . SER A 1 91 ? -7.996 -18.141 -14.516 1 95.31 91 SER A C 1
ATOM 712 O O . SER A 1 91 ? -7.77 -18.984 -13.641 1 95.31 91 SER A O 1
ATOM 714 N N . PRO A 1 92 ? -7.359 -18.188 -15.656 1 97.62 92 PRO A N 1
ATOM 715 C CA . PRO A 1 92 ? -6.465 -19.328 -15.898 1 97.62 92 PRO A CA 1
ATOM 716 C C . PRO A 1 92 ? -5.246 -19.328 -14.977 1 97.62 92 PRO A C 1
ATOM 718 O O . PRO A 1 92 ? -4.574 -20.344 -14.836 1 97.62 92 PRO A O 1
ATOM 721 N N . TYR A 1 93 ? -4.969 -18.281 -14.352 1 97.44 93 TYR A N 1
ATOM 722 C CA . TYR A 1 93 ? -3.732 -18.156 -13.586 1 97.44 93 TYR A CA 1
ATOM 723 C C . TYR A 1 93 ? -4 -18.297 -12.094 1 97.44 93 TYR A C 1
ATOM 725 O O . TYR A 1 93 ? -3.066 -18.297 -11.289 1 97.44 93 TYR A O 1
ATOM 733 N N . PHE A 1 94 ? -5.258 -18.422 -11.719 1 96 94 PHE A N 1
ATOM 734 C CA . PHE A 1 94 ? -5.594 -18.5 -10.305 1 96 94 PHE A CA 1
ATOM 735 C C . PHE A 1 94 ? -4.945 -19.719 -9.656 1 96 94 PHE A C 1
ATOM 737 O O . PHE A 1 94 ? -4.172 -19.578 -8.703 1 96 94 PHE A O 1
ATOM 744 N N . HIS A 1 95 ? -5.113 -20.844 -10.25 1 96.56 95 HIS A N 1
ATOM 745 C CA . HIS A 1 95 ? -4.645 -22.062 -9.602 1 96.56 95 HIS A CA 1
ATOM 746 C C . HIS A 1 95 ? -3.129 -22.203 -9.719 1 96.56 95 HIS A C 1
ATOM 748 O O . HIS A 1 95 ? -2.445 -22.438 -8.719 1 96.56 95 HIS A O 1
ATOM 754 N N . PRO A 1 96 ? -2.592 -21.984 -10.914 1 97.69 96 PRO A N 1
ATOM 755 C CA . PRO A 1 96 ? -1.134 -22.094 -10.992 1 97.69 96 PRO A CA 1
ATOM 756 C C . PRO A 1 96 ? -0.42 -21.125 -10.062 1 97.69 96 PRO A C 1
ATOM 758 O O . PRO A 1 96 ? 0.586 -21.469 -9.438 1 97.69 96 PRO A O 1
ATOM 761 N N . SER A 1 97 ? -0.891 -19.953 -9.953 1 96.69 97 SER A N 1
ATOM 762 C CA . SER A 1 97 ? -0.266 -18.969 -9.07 1 96.69 97 SER A CA 1
ATOM 763 C C . SER A 1 97 ? -0.444 -19.359 -7.605 1 96.69 97 SER A C 1
ATOM 765 O O . SER A 1 97 ? 0.48 -19.219 -6.805 1 96.69 97 SER A O 1
ATOM 767 N N . ALA A 1 98 ? -1.626 -19.828 -7.301 1 94.19 98 ALA A N 1
ATOM 768 C CA . ALA A 1 98 ? -1.875 -20.281 -5.93 1 94.19 98 ALA A CA 1
ATOM 769 C C . ALA A 1 98 ? -0.937 -21.422 -5.543 1 94.19 98 ALA A C 1
ATOM 771 O O . ALA A 1 98 ? -0.397 -21.438 -4.434 1 94.19 98 ALA A O 1
ATOM 772 N N . ASP A 1 99 ? -0.748 -22.312 -6.477 1 96.38 99 ASP A N 1
ATOM 773 C CA . ASP A 1 99 ? 0.168 -23.422 -6.234 1 96.38 99 ASP A CA 1
ATOM 774 C C . ASP A 1 99 ? 1.595 -22.922 -6.023 1 96.38 99 ASP A C 1
ATOM 776 O O . ASP A 1 99 ? 2.297 -23.391 -5.129 1 96.38 99 ASP A O 1
ATOM 780 N N . PHE A 1 100 ? 1.94 -22.062 -6.762 1 95.88 100 PHE A N 1
ATOM 781 C CA . PHE A 1 100 ? 3.279 -21.484 -6.672 1 95.88 100 PHE A CA 1
ATOM 782 C C . PHE A 1 100 ? 3.484 -20.797 -5.328 1 95.88 100 PHE A C 1
ATOM 784 O O . PHE A 1 100 ? 4.508 -21 -4.672 1 95.88 100 PHE A O 1
ATOM 791 N N . ILE A 1 101 ? 2.531 -19.984 -4.988 1 91.56 101 ILE A N 1
ATOM 792 C CA . ILE A 1 101 ? 2.596 -19.312 -3.701 1 91.56 101 ILE A CA 1
ATOM 793 C C . ILE A 1 101 ? 2.641 -20.344 -2.574 1 91.56 101 ILE A C 1
ATOM 795 O O . ILE A 1 101 ? 3.463 -20.234 -1.661 1 91.56 101 ILE A O 1
ATOM 799 N N . HIS A 1 102 ? 1.847 -21.344 -2.672 1 91.94 102 HIS A N 1
ATOM 800 C CA . HIS A 1 102 ? 1.763 -22.359 -1.638 1 91.94 102 HIS A CA 1
ATOM 801 C C . HIS A 1 102 ? 3.08 -23.125 -1.502 1 91.94 102 HIS A C 1
ATOM 803 O O . HIS A 1 102 ? 3.541 -23.375 -0.387 1 91.94 102 HIS A O 1
ATOM 809 N N . GLN A 1 103 ? 3.602 -23.469 -2.592 1 95.06 103 GLN A N 1
ATOM 810 C CA . GLN A 1 103 ? 4.887 -24.156 -2.594 1 95.06 103 GLN A CA 1
ATOM 811 C C . GLN A 1 103 ? 5.969 -23.312 -1.922 1 95.06 103 GLN A C 1
ATOM 813 O O . GLN A 1 103 ? 6.734 -23.828 -1.099 1 95.06 103 GLN A O 1
ATOM 818 N N . ALA A 1 104 ? 6.055 -22.078 -2.301 1 90.94 104 ALA A N 1
ATOM 819 C CA . ALA A 1 104 ? 7.047 -21.172 -1.729 1 90.94 104 ALA A CA 1
ATOM 820 C C . ALA A 1 104 ? 6.918 -21.109 -0.21 1 90.94 104 ALA A C 1
ATOM 822 O O . ALA A 1 104 ? 7.914 -21.219 0.509 1 90.94 104 ALA A O 1
ATOM 823 N N . LEU A 1 105 ? 5.707 -21.047 0.221 1 87.62 105 LEU A N 1
ATOM 824 C CA . LEU A 1 105 ? 5.461 -20.828 1.642 1 87.62 105 LEU A CA 1
ATOM 825 C C . LEU A 1 105 ? 5.594 -22.125 2.422 1 87.62 105 LEU A C 1
ATOM 827 O O . LEU A 1 105 ? 5.746 -22.109 3.646 1 87.62 105 LEU A O 1
ATOM 831 N N . SER A 1 106 ? 5.516 -23.188 1.729 1 89.06 106 SER A N 1
ATOM 832 C CA . SER A 1 106 ? 5.641 -24.484 2.371 1 89.06 106 SER A CA 1
ATOM 833 C C . SER A 1 106 ? 7.102 -24.891 2.52 1 89.06 106 SER A C 1
ATOM 835 O O . SER A 1 106 ? 7.43 -25.781 3.307 1 89.06 106 SER A O 1
ATOM 837 N N . GLU A 1 107 ? 7.918 -24.297 1.793 1 90.62 107 GLU A N 1
ATOM 838 C CA . GLU A 1 107 ? 9.344 -24.609 1.859 1 90.62 107 GLU A CA 1
ATOM 839 C C . GLU A 1 107 ? 9.992 -23.953 3.076 1 90.62 107 GLU A C 1
ATOM 841 O O . GLU A 1 107 ? 9.68 -22.797 3.41 1 90.62 107 GLU A O 1
ATOM 846 N N . ARG A 1 108 ? 10.852 -24.703 3.779 1 88.75 108 ARG A N 1
ATOM 847 C CA . ARG A 1 108 ? 11.594 -24.125 4.891 1 88.75 108 ARG A CA 1
ATOM 848 C C . ARG A 1 108 ? 12.406 -22.922 4.438 1 88.75 108 ARG A C 1
ATOM 850 O O . ARG A 1 108 ? 13.211 -23.016 3.51 1 88.75 108 ARG A O 1
ATOM 857 N N . GLY A 1 109 ? 12.117 -21.828 5.043 1 84.31 109 GLY A N 1
ATOM 858 C CA . GLY A 1 109 ? 12.836 -20.609 4.699 1 84.31 109 GLY A CA 1
ATOM 859 C C . GLY A 1 109 ? 12.289 -19.922 3.459 1 84.31 109 GLY A C 1
ATOM 860 O O . GLY A 1 109 ? 12.852 -18.922 2.996 1 84.31 109 GLY A O 1
ATOM 861 N N . GLY A 1 110 ? 11.227 -20.531 2.871 1 87.25 110 GLY A N 1
ATOM 862 C CA . GLY A 1 110 ? 10.648 -19.938 1.669 1 87.25 110 GLY A CA 1
ATOM 863 C C . GLY A 1 110 ? 10.039 -18.578 1.901 1 87.25 110 GLY A C 1
ATOM 864 O O . GLY A 1 110 ? 9.352 -18.359 2.9 1 87.25 110 GLY A O 1
ATOM 865 N N . ARG A 1 111 ? 10.391 -17.609 0.969 1 83.5 111 ARG A N 1
ATOM 866 C CA . ARG A 1 111 ? 9.859 -16.25 0.947 1 83.5 111 ARG A CA 1
ATOM 867 C C . ARG A 1 111 ? 9.492 -15.836 -0.472 1 83.5 111 ARG A C 1
ATOM 869 O O . ARG A 1 111 ? 10.266 -16.047 -1.408 1 83.5 111 ARG A O 1
ATOM 876 N N . ILE A 1 112 ? 8.25 -15.297 -0.53 1 87.94 112 ILE A N 1
ATOM 877 C CA . ILE A 1 112 ? 7.797 -14.984 -1.882 1 87.94 112 ILE A CA 1
ATOM 878 C C . ILE A 1 112 ? 7.418 -13.508 -1.971 1 87.94 112 ILE A C 1
ATOM 880 O O . ILE A 1 112 ? 6.832 -12.953 -1.037 1 87.94 112 ILE A O 1
ATOM 884 N N . LEU A 1 113 ? 7.84 -12.93 -3.094 1 84.69 113 LEU A N 1
ATOM 885 C CA . LEU A 1 113 ? 7.414 -11.586 -3.475 1 84.69 113 LEU A CA 1
ATOM 886 C C . LEU A 1 113 ? 6.418 -11.641 -4.629 1 84.69 113 LEU A C 1
ATOM 888 O O . LEU A 1 113 ? 6.738 -12.133 -5.711 1 84.69 113 LEU A O 1
ATOM 892 N N . VAL A 1 114 ? 5.16 -11.219 -4.312 1 86.56 114 VAL A N 1
ATOM 893 C CA . VAL A 1 114 ? 4.141 -11.086 -5.348 1 86.56 114 VAL A CA 1
ATOM 894 C C . VAL A 1 114 ? 3.967 -9.617 -5.727 1 86.56 114 VAL A C 1
ATOM 896 O O . VAL A 1 114 ? 3.643 -8.789 -4.875 1 86.56 114 VAL A O 1
ATOM 899 N N . HIS A 1 115 ? 4.27 -9.352 -7.008 1 81 115 HIS A N 1
ATOM 900 C CA . HIS A 1 115 ? 4.199 -7.941 -7.371 1 81 115 HIS A CA 1
ATOM 901 C C . HIS A 1 115 ? 3.625 -7.762 -8.773 1 81 115 HIS A C 1
ATOM 903 O O . HIS A 1 115 ? 3.541 -8.727 -9.539 1 81 115 HIS A O 1
ATOM 909 N N . CYS A 1 116 ? 3.162 -6.582 -9.008 1 81.62 116 CYS A N 1
ATOM 910 C CA . CYS A 1 116 ? 2.811 -6.148 -10.359 1 81.62 116 CYS A CA 1
ATOM 911 C C . CYS A 1 116 ? 3.434 -4.793 -10.672 1 81.62 116 CYS A C 1
ATOM 913 O O . CYS A 1 116 ? 4.566 -4.516 -10.273 1 81.62 116 CYS A O 1
ATOM 915 N N . ALA A 1 117 ? 2.818 -3.961 -11.477 1 75.25 117 ALA A N 1
ATOM 916 C CA . ALA A 1 117 ? 3.395 -2.676 -11.867 1 75.25 117 ALA A CA 1
ATOM 917 C C . ALA A 1 117 ? 3.143 -1.614 -10.797 1 75.25 117 ALA A C 1
ATOM 919 O O . ALA A 1 117 ? 4.043 -0.842 -10.461 1 75.25 117 ALA A O 1
ATOM 920 N N . VAL A 1 118 ? 1.952 -1.668 -10.227 1 67.19 118 VAL A N 1
ATOM 921 C CA . VAL A 1 118 ? 1.566 -0.616 -9.289 1 67.19 118 VAL A CA 1
ATOM 922 C C . VAL A 1 118 ? 1.377 -1.208 -7.898 1 67.19 118 VAL A C 1
ATOM 924 O O . VAL A 1 118 ? 1.66 -0.551 -6.895 1 67.19 118 VAL A O 1
ATOM 927 N N . GLY A 1 119 ? 0.817 -2.559 -7.781 1 69.44 119 GLY A N 1
ATOM 928 C CA . GLY A 1 119 ? 0.61 -3.188 -6.488 1 69.44 119 GLY A CA 1
ATOM 929 C C . GLY A 1 119 ? -0.797 -3 -5.953 1 69.44 119 GLY A C 1
ATOM 930 O O . GLY A 1 119 ? -1.002 -2.934 -4.738 1 69.44 119 GLY A O 1
ATOM 931 N N . VAL A 1 120 ? -1.778 -2.951 -6.91 1 70.12 120 VAL A N 1
ATOM 932 C CA . VAL A 1 120 ? -3.125 -2.662 -6.43 1 70.12 120 VAL A CA 1
ATOM 933 C C . VAL A 1 120 ? -4.094 -3.729 -6.938 1 70.12 120 VAL A C 1
ATOM 935 O O . VAL A 1 120 ? -5.023 -4.121 -6.227 1 70.12 120 VAL A O 1
ATOM 938 N N . SER A 1 121 ? -3.881 -4.312 -8.078 1 79.19 121 SER A N 1
ATOM 939 C CA . SER A 1 121 ? -4.938 -5.102 -8.703 1 79.19 121 SER A CA 1
ATOM 940 C C . SER A 1 121 ? -4.445 -6.5 -9.062 1 79.19 121 SER A C 1
ATOM 942 O O . SER A 1 121 ? -4.824 -7.48 -8.414 1 79.19 121 SER A O 1
ATOM 944 N N . ARG A 1 122 ? -3.455 -6.574 -10.031 1 85.81 122 ARG A N 1
ATOM 945 C CA . ARG A 1 122 ? -3.078 -7.879 -10.562 1 85.81 122 ARG A CA 1
ATOM 946 C C . ARG A 1 122 ? -2.467 -8.758 -9.484 1 85.81 122 ARG A C 1
ATOM 948 O O . ARG A 1 122 ? -2.893 -9.898 -9.289 1 85.81 122 ARG A O 1
ATOM 955 N N . SER A 1 123 ? -1.39 -8.203 -8.82 1 85.19 123 SER A N 1
ATOM 956 C CA . SER A 1 123 ? -0.758 -8.984 -7.762 1 85.19 123 SER A CA 1
ATOM 957 C C . SER A 1 123 ? -1.736 -9.266 -6.625 1 85.19 123 SER A C 1
ATOM 959 O O . SER A 1 123 ? -1.783 -10.383 -6.105 1 85.19 123 SER A O 1
ATOM 961 N N . ALA A 1 124 ? -2.547 -8.281 -6.309 1 83.25 124 ALA A N 1
ATOM 962 C CA . ALA A 1 124 ? -3.541 -8.461 -5.254 1 83.25 124 ALA A CA 1
ATOM 963 C C . ALA A 1 124 ? -4.539 -9.555 -5.617 1 83.25 124 ALA A C 1
ATOM 965 O O . ALA A 1 124 ? -4.898 -10.383 -4.777 1 83.25 124 ALA A O 1
ATOM 966 N N . THR A 1 125 ? -4.973 -9.57 -6.824 1 88.25 125 THR A N 1
ATOM 967 C CA . THR A 1 125 ? -5.93 -10.562 -7.293 1 88.25 125 THR A CA 1
ATOM 968 C C . THR A 1 125 ? -5.391 -11.977 -7.086 1 88.25 125 THR A C 1
ATOM 970 O O . THR A 1 125 ? -6.102 -12.852 -6.586 1 88.25 125 THR A O 1
ATOM 973 N N . LEU A 1 126 ? -4.156 -12.125 -7.359 1 91.31 126 LEU A N 1
ATOM 974 C CA . LEU A 1 126 ? -3.559 -13.453 -7.25 1 91.31 126 LEU A CA 1
ATOM 975 C C . LEU A 1 126 ? -3.385 -13.852 -5.789 1 91.31 126 LEU A C 1
ATOM 977 O O . LEU A 1 126 ? -3.545 -15.023 -5.441 1 91.31 126 LEU A O 1
ATOM 981 N N . VAL A 1 127 ? -3.08 -12.984 -4.965 1 89 127 VAL A N 1
ATOM 982 C CA . VAL A 1 127 ? -2.975 -13.266 -3.535 1 89 127 VAL A CA 1
ATOM 983 C C . VAL A 1 127 ? -4.352 -13.625 -2.977 1 89 127 VAL A C 1
ATOM 985 O O . VAL A 1 127 ? -4.48 -14.57 -2.197 1 89 127 VAL A O 1
ATOM 988 N N . LEU A 1 128 ? -5.344 -12.828 -3.41 1 86.88 128 LEU A N 1
ATOM 989 C CA . LEU A 1 128 ? -6.703 -13.148 -2.977 1 86.88 128 LEU A CA 1
ATOM 990 C C . LEU A 1 128 ? -7.102 -14.555 -3.428 1 86.88 128 LEU A C 1
ATOM 992 O O . LEU A 1 128 ? -7.645 -15.328 -2.643 1 86.88 128 LEU A O 1
ATOM 996 N N . ALA A 1 129 ? -6.801 -14.828 -4.648 1 92.88 129 ALA A N 1
ATOM 997 C CA . ALA A 1 129 ? -7.109 -16.156 -5.16 1 92.88 129 ALA A CA 1
ATOM 998 C C . ALA A 1 129 ? -6.41 -17.234 -4.336 1 92.88 129 ALA A C 1
ATOM 1000 O O . ALA A 1 129 ? -7.012 -18.266 -4.012 1 92.88 129 ALA A O 1
ATOM 1001 N N . TYR A 1 130 ? -5.195 -17.031 -4.031 1 91.5 130 TYR A N 1
ATOM 1002 C CA . TYR A 1 130 ? -4.453 -17.984 -3.209 1 91.5 130 TYR A CA 1
ATOM 1003 C C . TYR A 1 130 ? -5.172 -18.234 -1.888 1 91.5 130 TYR A C 1
ATOM 1005 O O . TYR A 1 130 ? -5.355 -19.391 -1.485 1 91.5 130 TYR A O 1
ATOM 1013 N N . LEU A 1 131 ? -5.586 -17.203 -1.212 1 88.5 131 LEU A N 1
ATOM 1014 C CA . LEU A 1 131 ? -6.262 -17.344 0.076 1 88.5 131 LEU A CA 1
ATOM 1015 C C . LEU A 1 131 ? -7.578 -18.094 -0.074 1 88.5 131 LEU A C 1
ATOM 1017 O O . LEU A 1 131 ? -7.926 -18.922 0.771 1 88.5 131 LEU A O 1
ATOM 1021 N N . MET A 1 132 ? -8.203 -17.766 -1.154 1 90.12 132 MET A N 1
ATOM 1022 C CA . MET A 1 132 ? -9.492 -18.406 -1.378 1 90.12 132 MET A CA 1
ATOM 1023 C C . MET A 1 132 ? -9.32 -19.891 -1.686 1 90.12 132 MET A C 1
ATOM 1025 O O . MET A 1 132 ? -10.062 -20.719 -1.173 1 90.12 132 MET A O 1
ATOM 1029 N N . ILE A 1 133 ? -8.344 -20.219 -2.398 1 92.81 133 ILE A N 1
ATOM 1030 C CA . ILE A 1 133 ? -8.156 -21.578 -2.885 1 92.81 133 ILE A CA 1
ATOM 1031 C C . ILE A 1 133 ? -7.508 -22.422 -1.797 1 92.81 133 ILE A C 1
ATOM 1033 O O . ILE A 1 133 ? -7.973 -23.531 -1.506 1 92.81 133 ILE A O 1
ATOM 1037 N N . ARG A 1 134 ? -6.477 -21.891 -1.144 1 91 134 ARG A N 1
ATOM 1038 C CA . ARG A 1 134 ? -5.66 -22.734 -0.276 1 91 134 ARG A CA 1
ATOM 1039 C C . ARG A 1 134 ? -6.098 -22.594 1.18 1 91 134 ARG A C 1
ATOM 1041 O O . ARG A 1 134 ? -5.844 -23.5 1.991 1 91 134 ARG A O 1
ATOM 1048 N N . HIS A 1 135 ? -6.824 -21.5 1.489 1 89.62 135 HIS A N 1
ATOM 1049 C CA . HIS A 1 135 ? -7.246 -21.312 2.873 1 89.62 135 HIS A CA 1
ATOM 1050 C C . HIS A 1 135 ? -8.766 -21.297 2.984 1 89.62 135 HIS A C 1
ATOM 1052 O O . HIS A 1 135 ? -9.312 -20.938 4.027 1 89.62 135 HIS A O 1
ATOM 1058 N N . ARG A 1 136 ? -9.445 -21.516 1.871 1 91.31 136 ARG A N 1
ATOM 1059 C CA . ARG A 1 136 ? -10.898 -21.641 1.799 1 91.31 136 ARG A CA 1
ATOM 1060 C C . ARG A 1 136 ? -11.586 -20.406 2.34 1 91.31 136 ARG A C 1
ATOM 1062 O O . ARG A 1 136 ? -12.602 -20.5 3.037 1 91.31 136 ARG A O 1
ATOM 1069 N N . MET A 1 137 ? -11.008 -19.297 2.113 1 86.94 137 MET A N 1
ATOM 1070 C CA . MET A 1 137 ? -11.625 -18.047 2.508 1 86.94 137 MET A CA 1
ATOM 1071 C C . MET A 1 137 ? -12.633 -17.578 1.461 1 86.94 137 MET A C 1
ATOM 1073 O O . MET A 1 137 ? -12.453 -17.828 0.268 1 86.94 137 MET A O 1
ATOM 1077 N N . THR A 1 138 ? -13.703 -16.938 1.982 1 85.88 138 THR A N 1
ATOM 1078 C CA . THR A 1 138 ? -14.531 -16.188 1.053 1 85.88 138 THR A CA 1
ATOM 1079 C C . THR A 1 138 ? -13.773 -14.969 0.52 1 85.88 138 THR A C 1
ATOM 1081 O O . THR A 1 138 ? -12.75 -14.578 1.079 1 85.88 138 THR A O 1
ATOM 1084 N N . LEU A 1 139 ? -14.297 -14.391 -0.559 1 85.19 139 LEU A N 1
ATOM 1085 C CA . LEU A 1 139 ? -13.656 -13.203 -1.117 1 85.19 139 LEU A CA 1
ATOM 1086 C C . LEU A 1 139 ? -13.594 -12.086 -0.088 1 85.19 139 LEU A C 1
ATOM 1088 O O . LEU A 1 139 ? -12.562 -11.422 0.054 1 85.19 139 LEU A O 1
ATOM 1092 N N . VAL A 1 140 ? -14.602 -11.875 0.667 1 80.38 140 VAL A N 1
ATOM 1093 C CA . VAL A 1 140 ? -14.664 -10.805 1.659 1 80.38 140 VAL A CA 1
ATOM 1094 C C . VAL A 1 140 ? -13.633 -11.062 2.756 1 80.38 140 VAL A C 1
ATOM 1096 O O . VAL A 1 140 ? -12.906 -10.148 3.156 1 80.38 140 VAL A O 1
ATOM 1099 N N . GLU A 1 141 ? -13.547 -12.289 3.186 1 79 141 GLU A N 1
ATOM 1100 C CA . GLU A 1 141 ? -12.555 -12.648 4.195 1 79 141 GLU A CA 1
ATOM 1101 C C . GLU A 1 141 ? -11.141 -12.453 3.674 1 79 141 GLU A C 1
ATOM 1103 O O . GLU A 1 141 ? -10.266 -11.953 4.391 1 79 141 GLU A O 1
ATOM 1108 N N . ALA A 1 142 ? -10.961 -12.875 2.475 1 83.88 142 ALA A N 1
ATOM 1109 C CA . ALA A 1 142 ? -9.648 -12.734 1.864 1 83.88 142 ALA A CA 1
ATOM 1110 C C . ALA A 1 142 ? -9.234 -11.273 1.767 1 83.88 142 ALA A C 1
ATOM 1112 O O . ALA A 1 142 ? -8.102 -10.914 2.109 1 83.88 142 ALA A O 1
ATOM 1113 N N . ILE A 1 143 ? -10.141 -10.445 1.356 1 80.38 143 ILE A N 1
ATOM 1114 C CA . ILE A 1 143 ? -9.875 -9.016 1.227 1 80.38 143 ILE A CA 1
ATOM 1115 C C . ILE A 1 143 ? -9.539 -8.43 2.596 1 80.38 143 ILE A C 1
ATOM 1117 O O . ILE A 1 143 ? -8.57 -7.68 2.734 1 80.38 143 ILE A O 1
ATOM 1121 N N . LYS A 1 144 ? -10.273 -8.805 3.512 1 74.12 144 LYS A N 1
ATOM 1122 C CA . LYS A 1 144 ? -10.016 -8.32 4.867 1 74.12 144 LYS A CA 1
ATOM 1123 C C . LYS A 1 144 ? -8.641 -8.766 5.359 1 74.12 144 LYS A C 1
ATOM 1125 O O . LYS A 1 144 ? -7.914 -7.98 5.969 1 74.12 144 LYS A O 1
ATOM 1130 N N . THR A 1 145 ? -8.375 -9.969 5.113 1 76.62 145 THR A N 1
ATOM 1131 C CA . THR A 1 145 ? -7.09 -10.523 5.531 1 76.62 145 THR A CA 1
ATOM 1132 C C . THR A 1 145 ? -5.938 -9.742 4.902 1 76.62 145 THR A C 1
ATOM 1134 O O . THR A 1 145 ? -4.984 -9.375 5.594 1 76.62 145 THR A O 1
ATOM 1137 N N . VAL A 1 146 ? -6.035 -9.523 3.586 1 76.12 146 VAL A N 1
ATOM 1138 C CA . VAL A 1 146 ? -4.98 -8.797 2.889 1 76.12 146 VAL A CA 1
ATOM 1139 C C . VAL A 1 146 ? -4.887 -7.375 3.434 1 76.12 146 VAL A C 1
ATOM 1141 O O . VAL A 1 146 ? -3.787 -6.863 3.658 1 76.12 146 VAL A O 1
ATOM 1144 N N . LYS A 1 147 ? -6 -6.766 3.574 1 70.94 147 LYS A N 1
ATOM 1145 C CA . LYS A 1 147 ? -6.023 -5.406 4.105 1 70.94 147 LYS A CA 1
ATOM 1146 C C . LYS A 1 147 ? -5.402 -5.348 5.5 1 70.94 147 LYS A C 1
ATOM 1148 O O . LYS A 1 147 ? -4.668 -4.41 5.82 1 70.94 147 LYS A O 1
ATOM 1153 N N . ASP A 1 148 ? -5.668 -6.363 6.281 1 66.5 148 ASP A N 1
ATOM 1154 C CA . ASP A 1 148 ? -5.168 -6.406 7.652 1 66.5 148 ASP A CA 1
ATOM 1155 C C . ASP A 1 148 ? -3.654 -6.598 7.68 1 66.5 148 ASP A C 1
ATOM 1157 O O . ASP A 1 148 ? -2.986 -6.164 8.617 1 66.5 148 ASP A O 1
ATOM 1161 N N . HIS A 1 149 ? -3.342 -7.191 6.652 1 61.47 149 HIS A N 1
ATOM 1162 C CA . HIS A 1 149 ? -1.915 -7.496 6.641 1 61.47 149 HIS A CA 1
ATOM 1163 C C . HIS A 1 149 ? -1.134 -6.445 5.859 1 61.47 149 HIS A C 1
ATOM 1165 O O . HIS A 1 149 ? 0.098 -6.418 5.902 1 61.47 149 HIS A O 1
ATOM 1171 N N . ARG A 1 150 ? -1.929 -5.695 5.023 1 59.25 150 ARG A N 1
ATOM 1172 C CA . ARG A 1 150 ? -1.246 -4.621 4.309 1 59.25 150 ARG A CA 1
ATOM 1173 C C . ARG A 1 150 ? -0.91 -3.467 5.246 1 59.25 150 ARG A C 1
ATOM 1175 O O . ARG A 1 150 ? -1.743 -3.053 6.055 1 59.25 150 ARG A O 1
ATOM 1182 N N . GLY A 1 151 ? 0.278 -3.51 5.848 1 50.56 151 GLY A N 1
ATOM 1183 C CA . GLY A 1 151 ? 0.8 -2.764 6.98 1 50.56 151 GLY A CA 1
ATOM 1184 C C . GLY A 1 151 ? 0.81 -1.264 6.758 1 50.56 151 GLY A C 1
ATOM 1185 O O . GLY A 1 151 ? 1.018 -0.8 5.637 1 50.56 151 GLY A O 1
ATOM 1186 N N . ILE A 1 152 ? -0.233 -0.409 7.27 1 58.75 152 ILE A N 1
ATOM 1187 C CA . ILE A 1 152 ? 0.172 0.92 7.715 1 58.75 152 ILE A CA 1
ATOM 1188 C C . ILE A 1 152 ? 0.749 0.838 9.125 1 58.75 152 ILE A C 1
ATOM 1190 O O . ILE A 1 152 ? 0.029 0.539 10.078 1 58.75 152 ILE A O 1
ATOM 1194 N N . ILE A 1 153 ? 1.994 0.304 9.211 1 62.59 153 ILE A N 1
ATOM 1195 C CA . ILE A 1 153 ? 2.465 0.189 10.586 1 62.59 153 ILE A CA 1
ATOM 1196 C C . ILE A 1 153 ? 3.57 1.21 10.844 1 62.59 153 ILE A C 1
ATOM 1198 O O . ILE A 1 153 ? 4.738 0.96 10.531 1 62.59 153 ILE A O 1
ATOM 1202 N N . PRO A 1 154 ? 3.109 2.35 11.461 1 74.88 154 PRO A N 1
ATOM 1203 C CA . PRO A 1 154 ? 4.176 3.234 11.93 1 74.88 154 PRO A CA 1
ATOM 1204 C C . PRO A 1 154 ? 5.207 2.51 12.789 1 74.88 154 PRO A C 1
ATOM 1206 O O . PRO A 1 154 ? 4.906 1.462 13.367 1 74.88 154 PRO A O 1
ATOM 1209 N N . ASN A 1 155 ? 6.395 2.91 12.688 1 72.69 155 ASN A N 1
ATOM 1210 C CA . ASN A 1 155 ? 7.355 2.301 13.602 1 72.69 155 ASN A CA 1
ATOM 1211 C C . ASN A 1 155 ? 6.898 2.42 15.055 1 72.69 155 ASN A C 1
ATOM 1213 O O . ASN A 1 155 ? 5.996 3.199 15.359 1 72.69 155 ASN A O 1
ATOM 1217 N N . ARG A 1 156 ? 7.461 1.675 15.953 1 77.44 156 ARG A N 1
ATOM 1218 C CA . ARG A 1 156 ? 6.984 1.538 17.328 1 77.44 156 ARG A CA 1
ATOM 1219 C C . ARG A 1 156 ? 7.035 2.875 18.047 1 77.44 156 ARG A C 1
ATOM 1221 O O . ARG A 1 156 ? 6.148 3.182 18.859 1 77.44 156 ARG A O 1
ATOM 1228 N N . GLY A 1 157 ? 8.086 3.654 17.859 1 86.19 157 GLY A N 1
ATOM 1229 C CA . GLY A 1 157 ? 8.164 4.961 18.484 1 86.19 157 GLY A CA 1
ATOM 1230 C C . GLY A 1 157 ? 7.047 5.895 18.078 1 86.19 157 GLY A C 1
ATOM 1231 O O . GLY A 1 157 ? 6.465 6.586 18.906 1 86.19 157 GLY A O 1
ATOM 1232 N N . PHE A 1 158 ? 6.738 5.887 16.859 1 90.5 158 PHE A N 1
ATOM 1233 C CA . PHE A 1 158 ? 5.645 6.715 16.359 1 90.5 158 PHE A CA 1
ATOM 1234 C C . PHE A 1 158 ? 4.309 6.242 16.922 1 90.5 158 PHE A C 1
ATOM 1236 O O . PHE A 1 158 ? 3.455 7.055 17.281 1 90.5 158 PHE A O 1
ATOM 1243 N N . LEU A 1 159 ? 4.145 4.918 16.938 1 85.44 159 LEU A N 1
ATOM 1244 C CA . LEU A 1 159 ? 2.924 4.371 17.516 1 85.44 159 LEU A CA 1
ATOM 1245 C C . LEU A 1 159 ? 2.748 4.844 18.969 1 85.44 159 LEU A C 1
ATOM 1247 O O . LEU A 1 159 ? 1.657 5.262 19.359 1 85.44 159 LEU A O 1
ATOM 1251 N N . HIS A 1 160 ? 3.822 4.816 19.703 1 84.88 160 HIS A N 1
ATOM 1252 C CA . HIS A 1 160 ? 3.766 5.289 21.078 1 84.88 160 HIS A CA 1
ATOM 1253 C C . HIS A 1 160 ? 3.369 6.758 21.141 1 84.88 160 HIS A C 1
ATOM 1255 O O . HIS A 1 160 ? 2.555 7.148 21.984 1 84.88 160 HIS A O 1
ATOM 1261 N N . GLN A 1 161 ? 3.893 7.52 20.312 1 92.56 161 GLN A N 1
ATOM 1262 C CA . GLN A 1 161 ? 3.602 8.953 20.281 1 92.56 161 GLN A CA 1
ATOM 1263 C C . GLN A 1 161 ? 2.145 9.211 19.906 1 92.56 161 GLN A C 1
ATOM 1265 O O . GLN A 1 161 ? 1.518 10.133 20.438 1 92.56 161 GLN A O 1
ATOM 1270 N N . LEU A 1 162 ? 1.605 8.406 19.094 1 91.62 162 LEU A N 1
ATOM 1271 C CA . LEU A 1 162 ? 0.202 8.531 18.719 1 91.62 162 LEU A CA 1
ATOM 1272 C C . LEU A 1 162 ? -0.71 8.125 19.875 1 91.62 162 LEU A C 1
ATOM 1274 O O . LEU A 1 162 ? -1.772 8.727 20.062 1 91.62 162 LEU A O 1
ATOM 1278 N N . VAL A 1 163 ? -0.333 7.125 20.578 1 85.88 163 VAL A N 1
ATOM 1279 C CA . VAL A 1 163 ? -1.092 6.727 21.766 1 85.88 163 VAL A CA 1
ATOM 1280 C C . VAL A 1 163 ? -1.183 7.902 22.734 1 85.88 163 VAL A C 1
ATOM 1282 O O . VAL A 1 163 ? -2.256 8.188 23.266 1 85.88 163 VAL A O 1
ATOM 1285 N N . PHE A 1 164 ? -0.098 8.555 22.906 1 88.69 164 PHE A N 1
ATOM 1286 C CA . PHE A 1 164 ? -0.065 9.719 23.781 1 88.69 164 PHE A CA 1
ATOM 1287 C C . PHE A 1 164 ? -0.935 10.836 23.219 1 88.69 164 PHE A C 1
ATOM 1289 O O . PHE A 1 164 ? -1.625 11.531 23.984 1 88.69 164 PHE A O 1
ATOM 1296 N N . LEU A 1 165 ? -0.874 11.023 21.984 1 89.5 165 LEU A N 1
ATOM 1297 C CA . LEU A 1 165 ? -1.719 12.016 21.328 1 89.5 165 LEU A CA 1
ATOM 1298 C C . LEU A 1 165 ? -3.191 11.766 21.641 1 89.5 165 LEU A C 1
ATOM 1300 O O . LEU A 1 165 ? -3.947 12.711 21.891 1 89.5 165 LEU A O 1
ATOM 1304 N N . GLY A 1 166 ? -3.641 10.516 21.5 1 80.56 166 GLY A N 1
ATOM 1305 C CA . GLY A 1 166 ? -5.016 10.148 21.812 1 80.56 166 GLY A CA 1
ATOM 1306 C C . GLY A 1 166 ? -5.387 10.383 23.266 1 80.56 166 GLY A C 1
ATOM 1307 O O . GLY A 1 166 ? -6.535 10.711 23.562 1 80.56 166 GLY A O 1
ATOM 1308 N N . GLY A 1 167 ? -4.422 9.953 24.125 1 73.19 167 GLY A N 1
ATOM 1309 C CA . GLY A 1 167 ? -4.641 10.203 25.531 1 73.19 167 GLY A CA 1
ATOM 1310 C C . GLY A 1 167 ? -4.684 11.68 25.875 1 73.19 167 GLY A C 1
ATOM 1311 O O . GLY A 1 167 ? -5.406 12.086 26.797 1 73.19 167 GLY A O 1
ATOM 1312 N N . GLU A 1 168 ? -3.828 12.352 25.203 1 57.28 168 GLU A N 1
ATOM 1313 C CA . GLU A 1 168 ? -3.83 13.797 25.406 1 57.28 168 GLU A CA 1
ATOM 1314 C C . GLU A 1 168 ? -5.152 14.414 24.953 1 57.28 168 GLU A C 1
ATOM 1316 O O . GLU A 1 168 ? -5.617 15.391 25.547 1 57.28 168 GLU A O 1
ATOM 1321 N N . GLY A 1 169 ? -5.633 13.906 23.828 1 46.44 169 GLY A N 1
ATOM 1322 C CA . GLY A 1 169 ? -6.953 14.359 23.422 1 46.44 169 GLY A CA 1
ATOM 1323 C C . GLY A 1 169 ? -8.008 14.156 24.484 1 46.44 169 GLY A C 1
ATOM 1324 O O . GLY A 1 169 ? -8.922 14.977 24.625 1 46.44 169 GLY A O 1
ATOM 1325 N N . LEU A 1 170 ? -7.895 12.961 25.094 1 44.31 170 LEU A N 1
ATOM 1326 C CA . LEU A 1 170 ? -8.789 12.797 26.234 1 44.31 170 LEU A CA 1
ATOM 1327 C C . LEU A 1 170 ? -8.555 13.883 27.281 1 44.31 170 LEU A C 1
ATOM 1329 O O . LEU A 1 170 ? -9.508 14.398 27.875 1 44.31 170 LEU A O 1
ATOM 1333 N N . LEU A 1 171 ? -7.352 14.273 27.547 1 42.59 171 LEU A N 1
ATOM 1334 C CA . LEU A 1 171 ? -7.156 15.297 28.562 1 42.59 171 LEU A CA 1
ATOM 1335 C C . LEU A 1 171 ? -7.625 16.656 28.062 1 42.59 171 LEU A C 1
ATOM 1337 O O . LEU A 1 171 ? -8.016 17.516 28.859 1 42.59 171 LEU A O 1
ATOM 1341 N N . ARG A 1 172 ? -7.527 1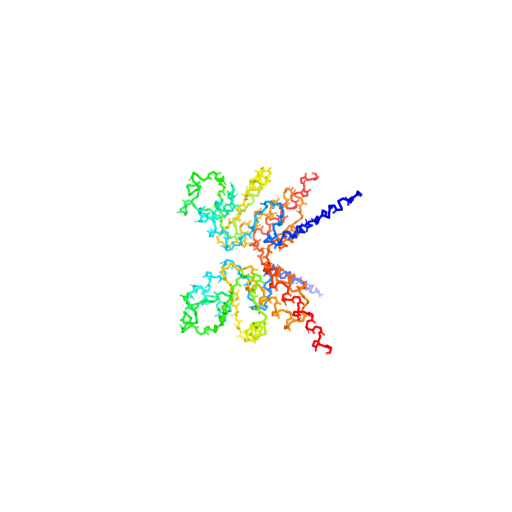6.969 26.797 1 39.16 172 ARG A N 1
ATOM 1342 C CA . ARG A 1 172 ? -7.984 18.281 26.391 1 39.16 172 ARG A CA 1
ATOM 1343 C C . ARG A 1 172 ? -9.508 18.359 26.375 1 39.16 172 ARG A C 1
ATOM 1345 O O . ARG A 1 172 ? -10.078 19.453 26.297 1 39.16 172 ARG A O 1
ATOM 1352 N N . LEU A 1 173 ? -10.133 17.297 26.141 1 34.62 173 LEU A N 1
ATOM 1353 C CA . LEU A 1 173 ? -11.586 17.344 26.281 1 34.62 173 LEU A CA 1
ATOM 1354 C C . LEU A 1 173 ? -11.977 17.344 27.766 1 34.62 173 LEU A C 1
ATOM 1356 O O . LEU A 1 173 ? -13.141 17.578 28.094 1 34.62 173 LEU A O 1
ATOM 1360 N N . LEU A 1 174 ? -11.094 16.938 28.609 1 31.91 174 LEU A N 1
ATOM 1361 C CA . LEU A 1 174 ? -11.492 17.141 30 1 31.91 174 LEU A CA 1
ATOM 1362 C C . LEU A 1 174 ? -11.148 18.562 30.453 1 31.91 174 LEU A C 1
ATOM 1364 O O . LEU A 1 174 ? -10.086 19.078 30.125 1 31.91 174 LEU A O 1
ATOM 1368 N N . GLU B 1 1 ? -58.219 10.703 -39.5 1 25.16 1 GLU B N 1
ATOM 1369 C CA . GLU B 1 1 ? -57.25 11.641 -38.969 1 25.16 1 GLU B CA 1
ATOM 1370 C C . GLU B 1 1 ? -56.375 10.984 -37.906 1 25.16 1 GLU B C 1
ATOM 1372 O O . GLU B 1 1 ? -56.906 10.453 -36.906 1 25.16 1 GLU B O 1
ATOM 1377 N N . SER B 1 2 ? -55.281 10.375 -38.312 1 23.67 2 SER B N 1
ATOM 1378 C CA . SER B 1 2 ? -54.219 9.398 -38 1 23.67 2 SER B CA 1
ATOM 1379 C C . SER B 1 2 ? -53.312 9.898 -36.906 1 23.67 2 SER B C 1
ATOM 1381 O O . SER B 1 2 ? -52.688 10.953 -37.031 1 23.67 2 SER B O 1
ATOM 1383 N N . GLY B 1 3 ? -53.781 9.875 -35.688 1 26.98 3 GLY B N 1
ATOM 1384 C CA . GLY B 1 3 ? -53.188 10.469 -34.5 1 26.98 3 GLY B CA 1
ATOM 1385 C C . GLY B 1 3 ? -51.781 9.961 -34.188 1 26.98 3 GLY B C 1
ATOM 1386 O O . GLY B 1 3 ? -51.531 8.758 -34.25 1 26.98 3 GLY B O 1
ATOM 1387 N N . PRO B 1 4 ? -50.75 10.703 -34.594 1 28.17 4 PRO B N 1
ATOM 1388 C CA . PRO B 1 4 ? -49.312 10.344 -34.688 1 28.17 4 PRO B CA 1
ATOM 1389 C C . PRO B 1 4 ? -48.688 9.938 -33.375 1 28.17 4 PRO B C 1
ATOM 1391 O O . PRO B 1 4 ? -48.875 10.633 -32.375 1 28.17 4 PRO B O 1
ATOM 1394 N N . PHE B 1 5 ? -48.781 8.641 -32.906 1 23.94 5 PHE B N 1
ATOM 1395 C CA . PHE B 1 5 ? -48.219 7.984 -31.734 1 23.94 5 PHE B CA 1
ATOM 1396 C C . PHE B 1 5 ? -46.719 8.188 -31.641 1 23.94 5 PHE B C 1
ATOM 1398 O O . PHE B 1 5 ? -45.969 7.648 -32.438 1 23.94 5 PHE B O 1
ATOM 1405 N N . GLN B 1 6 ? -46.25 9.375 -31.422 1 22.38 6 GLN B N 1
ATOM 1406 C CA . GLN B 1 6 ? -44.812 9.617 -31.391 1 22.38 6 GLN B CA 1
ATOM 1407 C C . GLN B 1 6 ? -44.156 8.844 -30.25 1 22.38 6 GLN B C 1
ATOM 1409 O O . GLN B 1 6 ? -44.531 8.992 -29.094 1 22.38 6 GLN B O 1
ATOM 1414 N N . THR B 1 7 ? -43.719 7.578 -30.5 1 22.03 7 THR B N 1
ATOM 1415 C CA . THR B 1 7 ? -43.062 6.613 -29.641 1 22.03 7 THR B CA 1
ATOM 1416 C C . THR B 1 7 ? -41.781 7.203 -29.047 1 22.03 7 THR B C 1
ATOM 1418 O O . THR B 1 7 ? -40.844 7.523 -29.781 1 22.03 7 THR B O 1
ATOM 1421 N N . VAL B 1 8 ? -41.875 8.117 -28.172 1 22.48 8 VAL B N 1
ATOM 1422 C CA . VAL B 1 8 ? -40.688 8.727 -27.562 1 22.48 8 VAL B CA 1
ATOM 1423 C C . VAL B 1 8 ? -39.875 7.648 -26.875 1 22.48 8 VAL B C 1
ATOM 1425 O O . VAL B 1 8 ? -40.344 6.969 -25.969 1 22.48 8 VAL B O 1
ATOM 1428 N N . ASP B 1 9 ? -39.125 6.844 -27.641 1 20.42 9 ASP B N 1
ATOM 1429 C CA . ASP B 1 9 ? -38.156 5.855 -27.156 1 20.42 9 ASP B CA 1
ATOM 1430 C C . ASP B 1 9 ? -37.188 6.48 -26.172 1 20.42 9 ASP B C 1
ATOM 1432 O O . ASP B 1 9 ? -36.344 7.297 -26.562 1 20.42 9 ASP B O 1
ATOM 1436 N N . LYS B 1 10 ? -37.656 6.82 -25.031 1 23.98 10 LYS B N 1
ATOM 1437 C CA . LYS B 1 10 ? -36.812 7.391 -23.969 1 23.98 10 LYS B CA 1
ATOM 1438 C C . LYS B 1 10 ? -35.625 6.5 -23.672 1 23.98 10 LYS B C 1
ATOM 1440 O O . LYS B 1 10 ? -35.781 5.34 -23.297 1 23.98 10 LYS B O 1
ATOM 1445 N N . LYS B 1 11 ? -34.531 6.59 -24.484 1 24.97 11 LYS B N 1
ATOM 1446 C CA . LYS B 1 11 ? -33.188 6.027 -24.297 1 24.97 11 LYS B CA 1
ATOM 1447 C C . LYS B 1 11 ? -32.75 6.176 -22.844 1 24.97 11 LYS B C 1
ATOM 1449 O O . LYS B 1 11 ? -32.5 7.289 -22.375 1 24.97 11 LYS B O 1
ATOM 1454 N N . SER B 1 12 ? -33.312 5.398 -21.922 1 22.86 12 SER B N 1
ATOM 1455 C CA . SER B 1 12 ? -32.875 5.359 -20.531 1 22.86 12 SER B CA 1
ATOM 1456 C C . SER B 1 12 ? -31.391 5.055 -20.422 1 22.86 12 SER B C 1
ATOM 1458 O O . SER B 1 12 ? -30.938 3.965 -20.781 1 22.86 12 SER B O 1
ATOM 1460 N N . THR B 1 13 ? -30.594 5.879 -20.953 1 26.12 13 THR B N 1
ATOM 1461 C CA . THR B 1 13 ? -29.141 5.816 -20.859 1 26.12 13 THR B CA 1
ATOM 1462 C C . THR B 1 13 ? -28.703 5.496 -19.438 1 26.12 13 THR B C 1
ATOM 1464 O O . THR B 1 13 ? -28.938 6.289 -18.516 1 26.12 13 THR B O 1
ATOM 1467 N N . GLY B 1 14 ? -29.031 4.332 -19.094 1 21.39 14 GLY B N 1
ATOM 1468 C CA . GLY B 1 14 ? -28.688 3.846 -17.766 1 21.39 14 GLY B CA 1
ATOM 1469 C C . GLY B 1 14 ? -27.266 4.215 -17.344 1 21.39 14 GLY B C 1
ATOM 1470 O O . GLY B 1 14 ? -26.312 4.016 -18.094 1 21.39 14 GLY B O 1
ATOM 1471 N N . LYS B 1 15 ? -27.172 5.324 -16.641 1 25.03 15 LYS B N 1
ATOM 1472 C CA . LYS B 1 15 ? -25.953 5.793 -15.961 1 25.03 15 LYS B CA 1
ATOM 1473 C C . LYS B 1 15 ? -25.203 4.637 -15.32 1 25.03 15 LYS B C 1
ATOM 1475 O O . LYS B 1 15 ? -25.734 3.953 -14.445 1 25.03 15 LYS B O 1
ATOM 1480 N N . LYS B 1 16 ? -24.516 3.902 -16.203 1 26.81 16 LYS B N 1
ATOM 1481 C CA . LYS B 1 16 ? -23.609 2.885 -15.672 1 26.81 16 LYS B CA 1
ATOM 1482 C C . LYS B 1 16 ? -22.953 3.363 -14.383 1 26.81 16 LYS B C 1
ATOM 1484 O O . LYS B 1 16 ? -22.438 4.484 -14.32 1 26.81 16 LYS B O 1
ATOM 1489 N N . PRO B 1 17 ? -23.359 2.787 -13.281 1 23.86 17 PRO B N 1
ATOM 1490 C CA . PRO B 1 17 ? -22.781 3.297 -12.031 1 23.86 17 PRO B CA 1
ATOM 1491 C C . PRO B 1 17 ? -21.266 3.469 -12.117 1 23.86 17 PRO B C 1
ATOM 1493 O O . PRO B 1 17 ? -20.594 2.715 -12.82 1 23.86 17 PRO B O 1
ATOM 1496 N N . PRO B 1 18 ? -20.812 4.703 -12.094 1 25.12 18 PRO B N 1
ATOM 1497 C CA . PRO B 1 18 ? -19.375 4.984 -12.133 1 25.12 18 PRO B CA 1
ATOM 1498 C C . PRO B 1 18 ? -18.547 3.912 -11.422 1 25.12 18 PRO B C 1
ATOM 1500 O O . PRO B 1 18 ? -18.984 3.338 -10.43 1 25.12 18 PRO B O 1
ATOM 1503 N N . LEU B 1 19 ? -18 2.963 -12.109 1 23.48 19 LEU B N 1
ATOM 1504 C CA . LEU B 1 19 ? -17.031 1.914 -11.812 1 23.48 19 LEU B CA 1
ATOM 1505 C C . LEU B 1 19 ? -16.156 2.311 -10.625 1 23.48 19 LEU B C 1
ATOM 1507 O O . LEU B 1 19 ? -15.797 3.48 -10.477 1 23.48 19 LEU B O 1
ATOM 1511 N N . LEU B 1 20 ? -16.266 1.571 -9.641 1 24.73 20 LEU B N 1
ATOM 1512 C CA . LEU B 1 20 ? -15.633 1.566 -8.32 1 24.73 20 LEU B CA 1
ATOM 1513 C C . LEU B 1 20 ? -14.133 1.787 -8.43 1 24.73 20 LEU B C 1
ATOM 1515 O O . LEU B 1 20 ? -13.398 0.891 -8.852 1 24.73 20 LEU B O 1
ATOM 1519 N N . SER B 1 21 ? -13.586 2.762 -9.195 1 25.22 21 SER B N 1
ATOM 1520 C CA . SER B 1 21 ? -12.234 3.307 -9.258 1 25.22 21 SER B CA 1
ATOM 1521 C C . SER B 1 21 ? -11.5 3.133 -7.934 1 25.22 21 SER B C 1
ATOM 1523 O O . SER B 1 21 ? -12.117 2.875 -6.902 1 25.22 21 SER B O 1
ATOM 1525 N N . CYS B 1 22 ? -10.195 3.209 -7.832 1 28.02 22 CYS B N 1
ATOM 1526 C CA . CYS B 1 22 ? -9.453 3.359 -6.586 1 28.02 22 CYS B CA 1
ATOM 1527 C C . CYS B 1 22 ? -10.312 4.023 -5.512 1 28.02 22 CYS B C 1
ATOM 1529 O O . CYS B 1 22 ? -10.711 5.176 -5.66 1 28.02 22 CYS B O 1
ATOM 1531 N N . HIS B 1 23 ? -11.266 3.434 -5.219 1 25.8 23 HIS B N 1
ATOM 1532 C CA . HIS B 1 23 ? -12.289 3.951 -4.316 1 25.8 23 HIS B CA 1
ATOM 1533 C C . HIS B 1 23 ? -11.688 4.926 -3.309 1 25.8 23 HIS B C 1
ATOM 1535 O O . HIS B 1 23 ? -10.773 4.57 -2.564 1 25.8 23 HIS B O 1
ATOM 1541 N N . HIS B 1 24 ? -11.688 6.109 -3.689 1 27.56 24 HIS B N 1
ATOM 1542 C CA . HIS B 1 24 ? -11.562 7.371 -2.967 1 27.56 24 HIS B CA 1
ATOM 1543 C C . HIS B 1 24 ? -12.227 7.293 -1.601 1 27.56 24 HIS B C 1
ATOM 1545 O O . HIS B 1 24 ? -13.398 6.91 -1.498 1 27.56 24 HIS B O 1
ATOM 1551 N N . ILE B 1 25 ? -11.898 6.75 -0.635 1 30.42 25 ILE B N 1
ATOM 1552 C CA . ILE B 1 25 ? -12.539 7.555 0.396 1 30.42 25 ILE B CA 1
ATOM 1553 C C . ILE B 1 25 ? -12.898 8.93 -0.169 1 30.42 25 ILE B C 1
ATOM 1555 O O . ILE B 1 25 ? -12.039 9.609 -0.737 1 30.42 25 ILE B O 1
ATOM 1559 N N . ARG B 1 26 ? -14.062 9.188 -0.723 1 31.12 26 ARG B N 1
ATOM 1560 C CA . ARG B 1 26 ? -14.641 10.469 -1.103 1 31.12 26 ARG B CA 1
ATOM 1561 C C . ARG B 1 26 ? -13.898 11.625 -0.445 1 31.12 26 ARG B C 1
ATOM 1563 O O . ARG B 1 26 ? -14.234 12.789 -0.659 1 31.12 26 ARG B O 1
ATOM 1570 N N . SER B 1 27 ? -13.586 11.523 0.818 1 30.98 27 SER B N 1
ATOM 1571 C CA . SER B 1 27 ? -12.812 12.727 1.124 1 30.98 27 SER B CA 1
ATOM 1572 C C . SER B 1 27 ? -11.492 12.742 0.36 1 30.98 27 SER B C 1
ATOM 1574 O O . SER B 1 27 ? -10.945 11.688 0.031 1 30.98 27 SER B O 1
ATOM 1576 N N . PRO B 1 28 ? -11.234 13.758 -0.602 1 33.31 28 PRO B N 1
ATOM 1577 C CA . PRO B 1 28 ? -9.938 14.094 -1.193 1 33.31 28 PRO B CA 1
ATOM 1578 C C . PRO B 1 28 ? -8.766 13.539 -0.387 1 33.31 28 PRO B C 1
ATOM 1580 O O . PRO B 1 28 ? -7.625 13.977 -0.575 1 33.31 28 PRO B O 1
ATOM 1583 N N . ILE B 1 29 ? -9.039 12.828 0.651 1 35.31 29 ILE B N 1
ATOM 1584 C CA . ILE B 1 29 ? -7.922 12.414 1.492 1 35.31 29 ILE B CA 1
ATOM 1585 C C . ILE B 1 29 ? -6.918 11.617 0.66 1 35.31 29 ILE B C 1
ATOM 1587 O O . ILE B 1 29 ? -7.285 10.984 -0.332 1 35.31 29 ILE B O 1
ATOM 1591 N N . LEU B 1 30 ? -5.621 11.492 1.296 1 42.5 30 LEU B N 1
ATOM 1592 C CA . LEU B 1 30 ? -4.211 11.156 1.123 1 42.5 30 LEU B CA 1
ATOM 1593 C C . LEU B 1 30 ? -4.047 9.688 0.765 1 42.5 30 LEU B C 1
ATOM 1595 O O . LEU B 1 30 ? -4.469 8.805 1.521 1 42.5 30 LEU B O 1
ATOM 1599 N N . THR B 1 31 ? -4.445 9.344 -0.385 1 40.81 31 THR B N 1
ATOM 1600 C CA . THR B 1 31 ? -3.939 8.047 -0.808 1 40.81 31 THR B CA 1
ATOM 1601 C C . THR B 1 31 ? -2.621 7.727 -0.109 1 40.81 31 THR B C 1
ATOM 1603 O O . THR B 1 31 ? -1.64 8.461 -0.261 1 40.81 31 THR B O 1
ATOM 1606 N N . LEU B 1 32 ? -2.699 7.402 1.162 1 43.62 32 LEU B N 1
ATOM 1607 C CA . LEU B 1 32 ? -1.539 6.801 1.811 1 43.62 32 LEU B CA 1
ATOM 1608 C C . LEU B 1 32 ? -0.797 5.875 0.853 1 43.62 32 LEU B C 1
ATOM 1610 O O . LEU B 1 32 ? -1.246 4.758 0.59 1 43.62 32 LEU B O 1
ATOM 1614 N N . CYS B 1 33 ? -0.412 6.539 -0.233 1 43.28 33 CYS B N 1
ATOM 1615 C CA . CYS B 1 33 ? 0.268 5.738 -1.246 1 43.28 33 CYS B CA 1
ATOM 1616 C C . CYS B 1 33 ? 1.61 5.234 -0.731 1 43.28 33 CYS B C 1
ATOM 1618 O O . CYS B 1 33 ? 2.365 5.984 -0.111 1 43.28 33 CYS B O 1
ATOM 1620 N N . SER B 1 34 ? 1.637 4.16 -0.17 1 42.09 34 SER B N 1
ATOM 1621 C CA . SER B 1 34 ? 2.973 3.625 0.067 1 42.09 34 SER B CA 1
ATOM 1622 C C . SER B 1 34 ? 3.922 3.977 -1.074 1 42.09 34 SER B C 1
ATOM 1624 O O . SER B 1 34 ? 3.918 5.105 -1.565 1 42.09 34 SER B O 1
ATOM 1626 N N . LEU B 1 35 ? 4.484 2.971 -1.811 1 43.16 35 LEU B N 1
ATOM 1627 C CA . LEU B 1 35 ? 5.594 3.07 -2.75 1 43.16 35 LEU B CA 1
ATOM 1628 C C . LEU B 1 35 ? 5.246 3.998 -3.908 1 43.16 35 LEU B C 1
ATOM 1630 O O . LEU B 1 35 ? 6.113 4.707 -4.426 1 43.16 35 LEU B O 1
ATOM 1634 N N . LEU B 1 36 ? 3.986 4.074 -4.23 1 47.88 36 LEU B N 1
ATOM 1635 C CA . LEU B 1 36 ? 3.635 4.805 -5.441 1 47.88 36 LEU B CA 1
ATOM 1636 C C . LEU B 1 36 ? 3.492 6.297 -5.152 1 47.88 36 LEU B C 1
ATOM 1638 O O . LEU B 1 36 ? 3.562 7.121 -6.066 1 47.88 36 LEU B O 1
ATOM 1642 N N . CYS B 1 37 ? 3.643 6.539 -3.873 1 58.66 37 CYS B N 1
ATOM 1643 C CA . CYS B 1 37 ? 3.348 7.941 -3.613 1 58.66 37 CYS B CA 1
ATOM 1644 C C . CYS B 1 37 ? 4.594 8.805 -3.779 1 58.66 37 CYS B C 1
ATOM 1646 O O . CYS B 1 37 ? 4.527 9.898 -4.34 1 58.66 37 CYS B O 1
ATOM 1648 N N . ARG B 1 38 ? 5.746 8.039 -3.469 1 64.94 38 ARG B N 1
ATOM 1649 C CA . ARG B 1 38 ? 6.949 8.852 -3.652 1 64.94 38 ARG B CA 1
ATOM 1650 C C . ARG B 1 38 ? 7.242 9.062 -5.133 1 64.94 38 ARG B C 1
ATOM 1652 O O . ARG B 1 38 ? 7.648 10.156 -5.543 1 64.94 38 ARG B O 1
ATOM 1659 N N . ASP B 1 39 ? 6.996 8.094 -5.961 1 67.62 39 ASP B N 1
ATOM 1660 C CA . ASP B 1 39 ? 7.25 8.188 -7.395 1 67.62 39 ASP B CA 1
ATOM 1661 C C . ASP B 1 39 ? 6.297 9.18 -8.055 1 67.62 39 ASP B C 1
ATOM 1663 O O . ASP B 1 39 ? 6.688 9.906 -8.977 1 67.62 39 ASP B O 1
ATOM 1667 N N . ILE B 1 40 ? 5.141 9.219 -7.562 1 71.5 40 ILE B N 1
ATOM 1668 C CA . ILE B 1 40 ? 4.16 10.164 -8.078 1 71.5 40 ILE B CA 1
ATOM 1669 C C . ILE B 1 40 ? 4.586 11.594 -7.742 1 71.5 40 ILE B C 1
ATOM 1671 O O . ILE B 1 40 ? 4.52 12.484 -8.594 1 71.5 40 ILE B O 1
ATOM 1675 N N . ALA B 1 41 ? 5.094 11.703 -6.543 1 81.56 41 ALA B N 1
ATOM 1676 C CA . ALA B 1 41 ? 5.516 13.031 -6.09 1 81.56 41 ALA B CA 1
ATOM 1677 C C . ALA B 1 41 ? 6.688 13.547 -6.918 1 81.56 41 ALA B C 1
ATOM 1679 O O . ALA B 1 41 ? 6.891 14.758 -7.031 1 81.56 41 ALA B O 1
ATOM 1680 N N . ALA B 1 42 ? 7.348 12.625 -7.539 1 82.19 42 ALA B N 1
ATOM 1681 C CA . ALA B 1 42 ? 8.531 13 -8.305 1 82.19 42 ALA B CA 1
ATOM 1682 C C . ALA B 1 42 ? 8.195 13.164 -9.789 1 82.19 42 ALA B C 1
ATOM 1684 O O . ALA B 1 42 ? 9.094 13.336 -10.617 1 82.19 42 ALA B O 1
ATOM 1685 N N . ASN B 1 43 ? 6.977 13.148 -10.148 1 81.38 43 ASN B N 1
ATOM 1686 C CA . ASN B 1 43 ? 6.508 13.234 -11.523 1 81.38 43 ASN B CA 1
ATOM 1687 C C . ASN B 1 43 ? 5.492 14.359 -11.711 1 81.38 43 ASN B C 1
ATOM 1689 O O . ASN B 1 43 ? 4.301 14.172 -11.453 1 81.38 43 ASN B O 1
ATOM 1693 N N . 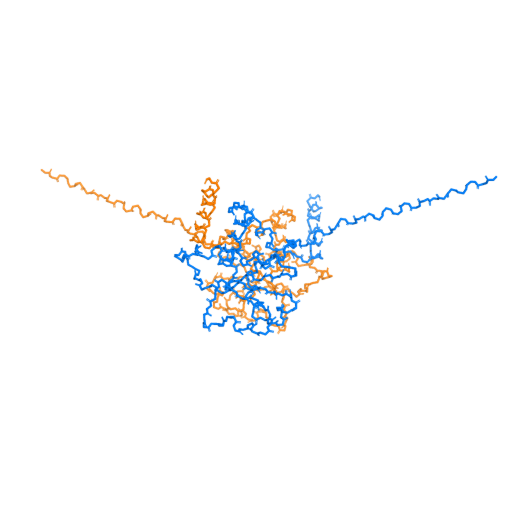ARG B 1 44 ? 5.949 15.453 -12.266 1 89.25 44 ARG B N 1
ATOM 1694 C CA . ARG B 1 44 ? 5.109 16.641 -12.375 1 89.25 44 ARG B CA 1
ATOM 1695 C C . ARG B 1 44 ? 3.928 16.406 -13.305 1 89.25 44 ARG B C 1
ATOM 1697 O O . ARG B 1 44 ? 2.828 16.906 -13.062 1 89.25 44 ARG B O 1
ATOM 1704 N N . ARG B 1 45 ? 4.195 15.664 -14.312 1 86.19 45 ARG B N 1
ATOM 1705 C CA . ARG B 1 45 ? 3.121 15.352 -15.258 1 86.19 45 ARG B CA 1
ATOM 1706 C C . ARG B 1 45 ? 2.018 14.547 -14.586 1 86.19 45 ARG B C 1
ATOM 1708 O O . ARG B 1 45 ? 0.833 14.836 -14.766 1 86.19 45 ARG B O 1
ATOM 1715 N N . GLU B 1 46 ? 2.48 13.625 -13.805 1 77.25 46 GLU B N 1
ATOM 1716 C CA . GLU B 1 46 ? 1.505 12.805 -13.086 1 77.25 46 GLU B CA 1
ATOM 1717 C C . GLU B 1 46 ? 0.756 13.625 -12.039 1 77.25 46 GLU B C 1
ATOM 1719 O O . GLU B 1 46 ? -0.45 13.453 -11.859 1 77.25 46 GLU B O 1
ATOM 1724 N N . LEU B 1 47 ? 1.43 14.477 -11.453 1 84.12 47 LEU B N 1
ATOM 1725 C CA . LEU B 1 47 ? 0.808 15.352 -10.461 1 84.12 47 LEU B CA 1
ATOM 1726 C C . LEU B 1 47 ? -0.267 16.219 -11.102 1 84.12 47 LEU B C 1
ATOM 1728 O O . LEU B 1 47 ? -1.352 16.391 -10.539 1 84.12 47 LEU B O 1
ATOM 1732 N N . ALA B 1 48 ? -0.003 16.703 -12.227 1 88.94 48 ALA B N 1
ATOM 1733 C CA . ALA B 1 48 ? -0.967 17.531 -12.953 1 88.94 48 ALA B CA 1
ATOM 1734 C C . ALA B 1 48 ? -2.174 16.703 -13.391 1 88.94 48 ALA B C 1
ATOM 1736 O O . ALA B 1 48 ? -3.318 17.141 -13.242 1 88.94 48 ALA B O 1
ATOM 1737 N N . ARG B 1 49 ? -1.825 15.555 -13.867 1 79.81 49 ARG B N 1
ATOM 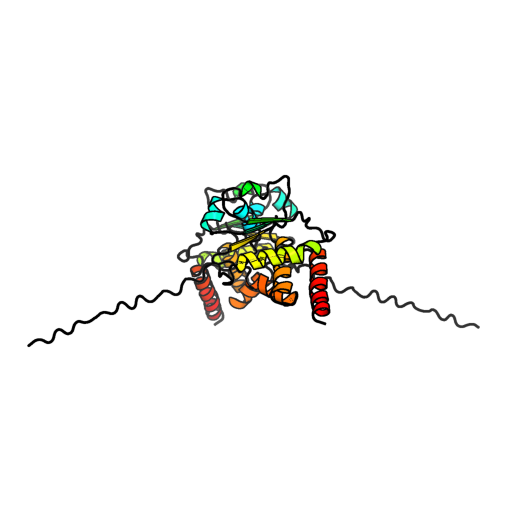1738 C CA . ARG B 1 49 ? -2.881 14.664 -14.344 1 79.81 49 ARG B CA 1
ATOM 1739 C C . ARG B 1 49 ? -3.85 14.312 -13.219 1 79.81 49 ARG B C 1
ATOM 1741 O O . ARG B 1 49 ? -5.059 14.227 -13.445 1 79.81 49 ARG B O 1
ATOM 1748 N N . LEU B 1 50 ? -3.338 14.227 -11.969 1 74.12 50 LEU B N 1
ATOM 1749 C CA . LEU B 1 50 ? -4.141 13.836 -10.82 1 74.12 50 LEU B CA 1
ATOM 1750 C C . LEU B 1 50 ? -4.695 15.055 -10.094 1 74.12 50 LEU B C 1
ATOM 1752 O O . LEU B 1 50 ? -5.387 14.922 -9.086 1 74.12 50 LEU B O 1
ATOM 1756 N N . HIS B 1 51 ? -4.387 16.25 -10.531 1 85.56 51 HIS B N 1
ATOM 1757 C CA . HIS B 1 51 ? -4.855 17.516 -9.984 1 85.56 51 HIS B CA 1
ATOM 1758 C C . HIS B 1 51 ? -4.48 17.641 -8.516 1 85.56 51 HIS B C 1
ATOM 1760 O O . HIS B 1 51 ? -5.289 18.094 -7.699 1 85.56 51 HIS B O 1
ATOM 1766 N N . ILE B 1 52 ? -3.256 17.203 -8.281 1 86.38 52 ILE B N 1
ATOM 1767 C CA . ILE B 1 52 ? -2.762 17.359 -6.918 1 86.38 52 ILE B CA 1
ATOM 1768 C C . ILE B 1 52 ? -2.512 18.828 -6.625 1 86.38 52 ILE B C 1
ATOM 1770 O O . ILE B 1 52 ? -1.894 19.531 -7.43 1 86.38 52 ILE B O 1
ATOM 1774 N N . THR B 1 53 ? -2.986 19.25 -5.469 1 91.81 53 THR B N 1
ATOM 1775 C CA . THR B 1 53 ? -2.842 20.672 -5.125 1 91.81 53 THR B CA 1
ATOM 1776 C C . THR B 1 53 ? -1.925 20.844 -3.92 1 91.81 53 THR B C 1
ATOM 1778 O O . THR B 1 53 ? -1.418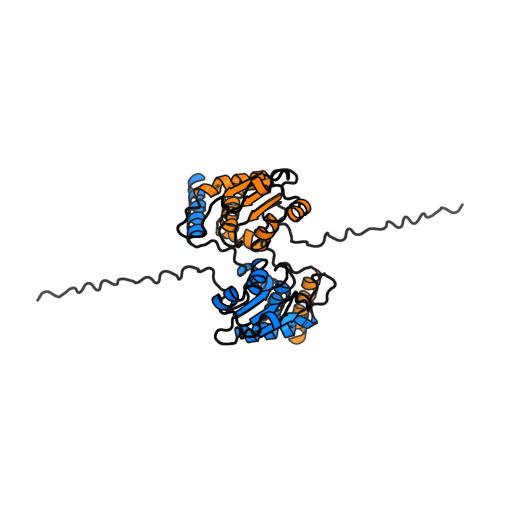 21.938 -3.67 1 91.81 53 THR B O 1
ATOM 1781 N N . HIS B 1 54 ? -1.763 19.797 -3.137 1 91.62 54 HIS B N 1
ATOM 1782 C CA . HIS B 1 54 ? -0.948 19.844 -1.928 1 91.62 54 HIS B CA 1
ATOM 1783 C C . HIS B 1 54 ? -0.065 18.594 -1.819 1 91.62 54 HIS B C 1
ATOM 1785 O O . HIS B 1 54 ? -0.493 17.5 -2.162 1 91.62 54 HIS B O 1
ATOM 1791 N N . ILE B 1 55 ? 1.147 18.812 -1.316 1 91.19 55 ILE B N 1
ATOM 1792 C CA . ILE B 1 55 ? 2.051 17.703 -1.035 1 91.19 55 ILE B CA 1
ATOM 1793 C C . ILE B 1 55 ? 2.596 17.828 0.386 1 91.19 55 ILE B C 1
ATOM 1795 O O . ILE B 1 55 ? 3.125 18.875 0.765 1 91.19 55 ILE B O 1
ATOM 1799 N N . LEU B 1 56 ? 2.346 16.797 1.164 1 92.06 56 LEU B N 1
ATOM 1800 C CA . LEU B 1 56 ? 2.998 16.625 2.457 1 92.06 56 LEU B CA 1
ATOM 1801 C C . LEU B 1 56 ? 4.062 15.539 2.387 1 92.06 56 LEU B C 1
ATOM 1803 O O . LEU B 1 56 ? 3.738 14.352 2.258 1 92.06 56 LEU B O 1
ATOM 1807 N N . ASN B 1 57 ? 5.316 16.016 2.428 1 92 57 ASN B N 1
ATOM 1808 C CA . ASN B 1 57 ? 6.465 15.117 2.359 1 92 57 ASN B CA 1
ATOM 1809 C C . ASN B 1 57 ? 7.051 14.852 3.744 1 92 57 ASN B C 1
ATOM 1811 O O . ASN B 1 57 ? 7.719 15.719 4.316 1 92 57 ASN B O 1
ATOM 1815 N N . ALA B 1 58 ? 6.883 13.602 4.23 1 92 58 ALA B N 1
ATOM 1816 C CA . ALA B 1 58 ? 7.301 13.258 5.586 1 92 58 ALA B CA 1
ATOM 1817 C C . ALA B 1 58 ? 8.742 12.75 5.605 1 92 58 ALA B C 1
ATOM 1819 O O . ALA B 1 58 ? 9.211 12.242 6.625 1 92 58 ALA B O 1
ATOM 1820 N N . SER B 1 59 ? 9.414 12.734 4.492 1 90.69 59 SER B N 1
ATOM 1821 C CA . SER B 1 59 ? 10.828 12.391 4.402 1 90.69 59 SER B CA 1
ATOM 1822 C C . SER B 1 59 ? 11.609 13.453 3.643 1 90.69 59 SER B C 1
ATOM 1824 O O . SER B 1 59 ? 12.508 13.133 2.859 1 90.69 59 SER B O 1
ATOM 1826 N N . HIS B 1 60 ? 11.211 14.641 3.881 1 88.81 60 HIS B N 1
ATOM 1827 C CA . HIS B 1 60 ? 11.852 15.789 3.242 1 88.81 60 HIS B CA 1
ATOM 1828 C C . HIS B 1 60 ? 13.328 15.859 3.6 1 88.81 60 HIS B C 1
ATOM 1830 O O . HIS B 1 60 ? 13.719 15.539 4.723 1 88.81 60 HIS B O 1
ATOM 1836 N N . SER B 1 61 ? 14.055 16.078 2.576 1 87.62 61 SER B N 1
ATOM 1837 C CA . SER B 1 61 ? 15.469 16.375 2.734 1 87.62 61 SER B CA 1
ATOM 1838 C C . SER B 1 61 ? 15.867 17.609 1.931 1 87.62 61 SER B C 1
ATOM 1840 O O . SER B 1 61 ? 15.547 17.703 0.745 1 87.62 61 SER B O 1
ATOM 1842 N N . LYS B 1 62 ? 16.516 18.516 2.564 1 78.69 62 LYS B N 1
ATOM 1843 C CA . LYS B 1 62 ? 16.953 19.734 1.888 1 78.69 62 LYS B CA 1
ATOM 1844 C C . LYS B 1 62 ? 17.875 19.406 0.721 1 78.69 62 LYS B C 1
ATOM 1846 O O . LYS B 1 62 ? 18 20.188 -0.221 1 78.69 62 LYS B O 1
ATOM 1851 N N . TRP B 1 63 ? 18.422 18.156 0.727 1 76.06 63 TRP B N 1
ATOM 1852 C CA . TRP B 1 63 ? 19.406 17.766 -0.274 1 76.06 63 TRP B CA 1
ATOM 1853 C C . TRP B 1 63 ? 18.734 17.078 -1.458 1 76.06 63 TRP B C 1
ATOM 1855 O O . TRP B 1 63 ? 19.328 16.984 -2.539 1 76.06 63 TRP B O 1
ATOM 1865 N N . ARG B 1 64 ? 17.578 16.562 -1.295 1 71.88 64 ARG B N 1
ATOM 1866 C CA . ARG B 1 64 ? 16.922 15.789 -2.35 1 71.88 64 ARG B CA 1
ATOM 1867 C C . ARG B 1 64 ? 15.828 16.609 -3.031 1 71.88 64 ARG B C 1
ATOM 1869 O O . ARG B 1 64 ? 15.086 16.094 -3.871 1 71.88 64 ARG B O 1
ATOM 1876 N N . GLY B 1 65 ? 15.914 17.812 -2.811 1 68.31 65 GLY B N 1
ATOM 1877 C CA . GLY B 1 65 ? 14.852 18.641 -3.381 1 68.31 65 GLY B CA 1
ATOM 1878 C C . GLY B 1 65 ? 13.625 18.719 -2.492 1 68.31 65 GLY B C 1
ATOM 1879 O O . GLY B 1 65 ? 13.477 17.938 -1.555 1 68.31 65 GLY B O 1
ATOM 1880 N N . GLY B 1 66 ? 12.898 19.75 -2.662 1 83.5 66 GLY B N 1
ATOM 1881 C CA . GLY B 1 66 ? 11.711 20.062 -1.872 1 83.5 66 GLY B CA 1
ATOM 1882 C C . GLY B 1 66 ? 10.727 20.953 -2.596 1 83.5 66 GLY B C 1
ATOM 1883 O O . GLY B 1 66 ? 10.297 20.641 -3.709 1 83.5 66 GLY B O 1
ATOM 1884 N N . ALA B 1 67 ? 10.469 22.016 -1.975 1 89.19 67 ALA B N 1
ATOM 1885 C CA . ALA B 1 67 ? 9.445 22.938 -2.455 1 89.19 67 ALA B CA 1
ATOM 1886 C C . ALA B 1 67 ? 9.797 23.484 -3.84 1 89.19 67 ALA B C 1
ATOM 1888 O O . ALA B 1 67 ? 8.906 23.719 -4.664 1 89.19 67 ALA B O 1
ATOM 1889 N N . GLU B 1 68 ? 11.055 23.531 -4.141 1 91.19 68 GLU B N 1
ATOM 1890 C CA . GLU B 1 68 ? 11.508 24.125 -5.391 1 91.19 68 GLU B CA 1
ATOM 1891 C C . GLU B 1 68 ? 11.109 23.266 -6.59 1 91.19 68 GLU B C 1
ATOM 1893 O O . GLU B 1 68 ? 10.898 23.781 -7.688 1 91.19 68 GLU B O 1
ATOM 1898 N N . TYR B 1 69 ? 11.109 22.031 -6.387 1 91 69 TYR B N 1
ATOM 1899 C CA . TYR B 1 69 ? 10.734 21.109 -7.461 1 91 69 TYR B CA 1
ATOM 1900 C C . TYR B 1 69 ? 9.328 21.406 -7.965 1 91 69 TYR B C 1
ATOM 1902 O O . TYR B 1 69 ? 9.016 21.172 -9.133 1 91 69 TYR B O 1
ATOM 1910 N N . TYR B 1 70 ? 8.602 22.016 -7.117 1 93.06 70 TYR B N 1
ATOM 1911 C CA . TYR B 1 70 ? 7.195 22.203 -7.457 1 93.06 70 TYR B CA 1
ATOM 1912 C C . TYR B 1 70 ? 6.918 23.656 -7.828 1 93.06 70 TYR B C 1
ATOM 1914 O O . TYR B 1 70 ? 5.758 24.062 -7.98 1 93.06 70 TYR B O 1
ATOM 1922 N N . GLU B 1 71 ? 7.918 24.422 -7.891 1 92.44 71 GLU B N 1
ATOM 1923 C CA . GLU B 1 71 ? 7.746 25.812 -8.297 1 92.44 71 GLU B CA 1
ATOM 1924 C C . GLU B 1 71 ? 7.082 25.906 -9.664 1 92.44 71 GLU B C 1
ATOM 1926 O O . GLU B 1 71 ? 7.43 25.172 -10.586 1 92.44 71 GLU B O 1
ATOM 1931 N N . GLY B 1 72 ? 5.984 26.812 -9.75 1 93.12 72 GLY B N 1
ATOM 1932 C CA . GLY B 1 72 ? 5.285 27 -11.016 1 93.12 72 GLY B CA 1
ATOM 1933 C C . GLY B 1 72 ? 4.125 26.047 -11.203 1 93.12 72 GLY B C 1
ATOM 1934 O O . GLY B 1 72 ? 3.363 26.156 -12.164 1 93.12 72 GLY B O 1
ATOM 1935 N N . THR B 1 73 ? 3.998 25.109 -10.391 1 93.25 73 THR B N 1
ATOM 1936 C CA . THR B 1 73 ? 2.934 24.125 -10.539 1 93.25 73 THR B CA 1
ATOM 1937 C C . THR B 1 73 ? 1.68 24.578 -9.789 1 93.25 73 THR B C 1
ATOM 1939 O O . THR B 1 73 ? 0.59 24.047 -10.031 1 93.25 73 THR B O 1
ATOM 1942 N N . GLY B 1 74 ? 1.793 25.5 -8.789 1 94.69 74 GLY B N 1
ATOM 1943 C CA . GLY B 1 74 ? 0.683 25.891 -7.934 1 94.69 74 GLY B CA 1
ATOM 1944 C C . GLY B 1 74 ? 0.48 24.969 -6.75 1 94.69 74 GLY B C 1
A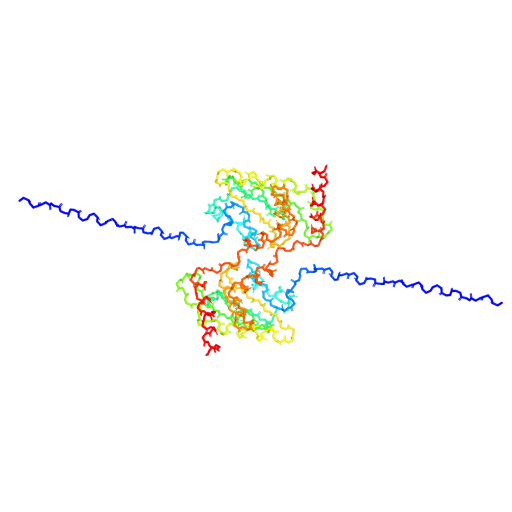TOM 1945 O O . GLY B 1 74 ? -0.423 25.172 -5.938 1 94.69 74 GLY B O 1
ATOM 1946 N N . ILE B 1 75 ? 1.323 24 -6.645 1 95.12 75 ILE B N 1
ATOM 1947 C CA . ILE B 1 75 ? 1.203 23.031 -5.562 1 95.12 75 ILE B CA 1
ATOM 1948 C C . ILE B 1 75 ? 1.769 23.625 -4.273 1 95.12 75 ILE B C 1
ATOM 1950 O O . ILE B 1 75 ? 2.865 24.188 -4.273 1 95.12 75 ILE B O 1
ATOM 1954 N N . ARG B 1 76 ? 1.029 23.547 -3.223 1 96.38 76 ARG B N 1
ATOM 1955 C CA . ARG B 1 76 ? 1.514 23.906 -1.893 1 96.38 76 ARG B CA 1
ATOM 1956 C C . ARG B 1 76 ? 2.248 22.734 -1.247 1 96.38 76 ARG B C 1
ATOM 1958 O O . ARG B 1 76 ? 1.747 21.609 -1.241 1 96.38 76 ARG B O 1
ATOM 1965 N N . TYR B 1 77 ? 3.396 23.062 -0.713 1 95.5 77 TYR B N 1
ATOM 1966 C CA . TYR B 1 77 ? 4.297 22.016 -0.252 1 95.5 77 TYR B CA 1
ATOM 1967 C C . TYR B 1 77 ? 4.621 22.188 1.228 1 95.5 77 TYR B C 1
ATOM 1969 O O . TYR B 1 77 ? 4.922 23.297 1.681 1 95.5 77 TYR B O 1
ATOM 1977 N N . LEU B 1 78 ? 4.5 21.141 1.966 1 95.94 78 LEU B N 1
ATOM 1978 C CA . LEU B 1 78 ? 5.012 21.062 3.328 1 95.94 78 LEU B CA 1
ATOM 1979 C C . LEU B 1 78 ? 5.977 19.875 3.475 1 95.94 78 LEU B C 1
ATOM 1981 O O . LEU B 1 78 ? 5.586 18.734 3.291 1 95.94 78 LEU B O 1
ATOM 1985 N N . GLY B 1 79 ? 7.184 20.219 3.779 1 95.81 79 GLY B N 1
ATOM 1986 C CA . GLY B 1 79 ? 8.211 19.219 3.988 1 95.81 79 GLY B CA 1
ATOM 1987 C C . GLY B 1 79 ? 8.617 19.062 5.445 1 95.81 79 GLY B C 1
ATOM 1988 O O . GLY B 1 79 ? 8.844 20.062 6.133 1 95.81 79 GLY B O 1
ATOM 1989 N N . ILE B 1 80 ? 8.633 17.828 5.875 1 95.44 80 ILE B N 1
ATOM 1990 C CA . ILE B 1 80 ? 9.078 17.516 7.227 1 95.44 80 ILE B CA 1
ATOM 1991 C C . ILE B 1 80 ? 10.312 16.609 7.168 1 95.44 80 ILE B C 1
ATOM 1993 O O . ILE B 1 80 ? 10.281 15.555 6.527 1 95.44 80 ILE B O 1
ATOM 1997 N N . GLU B 1 81 ? 11.391 17.047 7.785 1 94.94 81 GLU B N 1
ATOM 1998 C CA . GLU B 1 81 ? 12.586 16.219 7.863 1 94.94 81 GLU B CA 1
ATOM 1999 C C . GLU B 1 81 ? 12.492 15.219 9.008 1 94.94 81 GLU B C 1
ATOM 2001 O O . GLU B 1 81 ? 12.992 15.469 10.102 1 94.94 81 GLU B O 1
ATOM 2006 N N . ALA B 1 82 ? 11.836 14.148 8.695 1 93.75 82 ALA B N 1
ATOM 2007 C CA . ALA B 1 82 ? 11.664 13.133 9.727 1 93.75 82 ALA B CA 1
ATOM 2008 C C . ALA B 1 82 ? 12.484 11.883 9.414 1 93.75 82 ALA B C 1
ATOM 2010 O O . ALA B 1 82 ? 12.578 11.469 8.258 1 93.75 82 ALA B O 1
ATOM 2011 N N . HIS B 1 83 ? 13.109 11.344 10.43 1 92.25 83 HIS B N 1
ATOM 2012 C CA . HIS B 1 83 ? 13.805 10.062 10.344 1 92.25 83 HIS B CA 1
ATOM 2013 C C . HIS B 1 83 ? 12.914 8.914 10.812 1 92.25 83 HIS B C 1
ATOM 2015 O O . HIS B 1 83 ? 12.258 9.016 11.852 1 92.25 83 HIS B O 1
ATOM 2021 N N . ASP B 1 84 ? 12.914 7.871 10 1 87 84 ASP B N 1
ATOM 2022 C CA . ASP B 1 84 ? 12.086 6.734 10.391 1 87 84 ASP B CA 1
ATOM 2023 C C . ASP B 1 84 ? 12.797 5.871 11.438 1 87 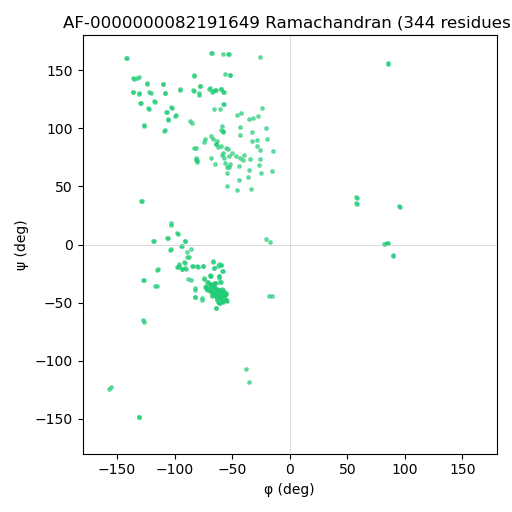84 ASP B C 1
ATOM 2025 O O . ASP B 1 84 ? 13.227 4.754 11.133 1 87 84 ASP B O 1
ATOM 2029 N N . SER B 1 85 ? 12.867 6.418 12.547 1 89.56 85 SER B N 1
ATOM 2030 C CA . SER B 1 85 ? 13.461 5.789 13.727 1 89.56 85 SER B CA 1
ATOM 2031 C C . SER B 1 85 ? 12.547 5.902 14.938 1 89.56 85 SER B C 1
ATOM 2033 O O . SER B 1 85 ? 11.914 6.938 15.148 1 89.56 85 SER B O 1
ATOM 2035 N N . PRO B 1 86 ? 12.555 4.84 15.781 1 84.25 86 PRO B N 1
ATOM 2036 C CA . PRO B 1 86 ? 11.688 4.887 16.969 1 84.25 86 PRO B CA 1
ATOM 2037 C C . PRO B 1 86 ? 12.055 6.023 17.906 1 84.25 86 PRO B C 1
ATOM 2039 O O . PRO B 1 86 ? 11.219 6.457 18.719 1 84.25 86 PRO B O 1
ATOM 2042 N N . SER B 1 87 ? 13.25 6.523 17.734 1 93.38 87 SER B N 1
ATOM 2043 C CA . SER B 1 87 ? 13.695 7.566 18.656 1 93.38 87 SER B CA 1
ATOM 2044 C C . SER B 1 87 ? 13.344 8.953 18.125 1 93.38 87 SER B C 1
ATOM 2046 O O . SER B 1 87 ? 13.438 9.945 18.859 1 93.38 87 SER B O 1
ATOM 2048 N N . PHE B 1 88 ? 13.016 9.094 16.891 1 94.81 88 PHE B N 1
ATOM 2049 C CA . PHE B 1 88 ? 12.648 10.398 16.359 1 94.81 88 PHE B CA 1
ATOM 2050 C C . PHE B 1 88 ? 11.344 10.898 16.969 1 94.81 88 PHE B C 1
ATOM 2052 O O . PHE B 1 88 ? 10.367 10.148 17.062 1 94.81 88 PHE B O 1
ATOM 2059 N N . ASP B 1 89 ? 11.375 12.148 17.406 1 96.94 89 ASP B N 1
ATOM 2060 C CA . ASP B 1 89 ? 10.172 12.742 17.969 1 96.94 89 ASP B CA 1
ATOM 2061 C C . ASP B 1 89 ? 9.289 13.352 16.875 1 96.94 89 ASP B C 1
ATOM 2063 O O . ASP B 1 89 ? 9.555 14.469 16.422 1 96.94 89 ASP B O 1
ATOM 2067 N N . MET B 1 90 ? 8.211 12.742 16.547 1 95.38 90 MET B N 1
ATOM 2068 C CA . MET B 1 90 ? 7.281 13.18 15.5 1 95.38 90 MET B CA 1
ATOM 2069 C C . MET B 1 90 ? 6.23 14.125 16.078 1 95.38 90 MET B C 1
ATOM 2071 O O . MET B 1 90 ? 5.516 14.789 15.328 1 95.38 90 MET B O 1
ATOM 2075 N N . SER B 1 91 ? 6.121 14.258 17.328 1 95.19 91 SER B N 1
ATOM 2076 C CA . SER B 1 91 ? 4.977 14.867 18 1 95.19 91 SER B CA 1
ATOM 2077 C C . SER B 1 91 ? 4.84 16.344 17.625 1 95.19 91 SER B C 1
ATOM 2079 O O . SER B 1 91 ? 3.725 16.844 17.469 1 95.19 91 SER B O 1
ATOM 2081 N N . PRO B 1 92 ? 5.93 17.047 17.391 1 97.44 92 PRO B N 1
ATOM 2082 C CA . PRO B 1 92 ? 5.77 18.469 17.047 1 97.44 92 PRO B CA 1
ATOM 2083 C C . PRO B 1 92 ? 5.09 18.672 15.688 1 97.44 92 PRO B C 1
ATOM 2085 O O . PRO B 1 92 ? 4.609 19.766 15.391 1 97.44 92 PRO B O 1
ATOM 2088 N N . TYR B 1 93 ? 4.992 17.703 14.906 1 97.25 93 TYR B N 1
ATOM 2089 C CA . TYR B 1 93 ? 4.5 17.859 13.539 1 97.25 93 TYR B CA 1
ATOM 2090 C C . TYR B 1 93 ? 3.066 17.359 13.414 1 97.25 93 TYR B C 1
ATOM 2092 O O . TYR B 1 93 ? 2.451 17.484 12.352 1 97.25 93 TYR B O 1
ATOM 2100 N N . PHE B 1 94 ? 2.531 16.797 14.484 1 96 94 PHE B N 1
ATOM 2101 C CA . PHE B 1 94 ? 1.186 16.25 14.422 1 96 94 PHE B CA 1
ATOM 2102 C C . PHE B 1 94 ? 0.167 17.328 14.07 1 96 94 PHE B C 1
ATOM 2104 O O . PHE B 1 94 ? -0.54 17.219 13.062 1 96 94 PHE B O 1
ATOM 2111 N N . HIS B 1 95 ? 0.215 18.406 14.773 1 96.44 95 HIS B N 1
ATOM 2112 C CA . HIS B 1 95 ? -0.821 19.406 14.586 1 96.44 95 HIS B CA 1
ATOM 2113 C C . HIS B 1 95 ? -0.596 20.203 13.305 1 96.44 95 HIS B C 1
ATOM 2115 O O . HIS B 1 95 ? -1.513 20.359 12.492 1 96.44 95 HIS B O 1
ATOM 2121 N N . PRO B 1 96 ? 0.625 20.672 13.086 1 97.5 96 PRO B N 1
ATOM 2122 C CA . PRO B 1 96 ? 0.825 21.391 11.828 1 97.5 96 PRO B CA 1
ATOM 2123 C C . PRO B 1 96 ? 0.482 20.562 10.594 1 97.5 96 PRO B C 1
ATOM 2125 O O . PRO B 1 96 ? -0.107 21.078 9.641 1 97.5 96 PRO B O 1
ATOM 2128 N N . SER B 1 97 ? 0.819 19.344 10.594 1 96.56 97 SER B N 1
ATOM 2129 C CA . SER B 1 97 ? 0.509 18.484 9.453 1 96.56 97 SER B CA 1
ATOM 2130 C C . SER B 1 97 ? -0.992 18.234 9.344 1 96.56 97 SER B C 1
ATOM 2132 O O . SER B 1 97 ? -1.543 18.234 8.234 1 96.56 97 SER B O 1
ATOM 2134 N N . ALA B 1 98 ? -1.603 18.047 10.484 1 94.19 98 ALA B N 1
ATOM 2135 C CA . ALA B 1 98 ? -3.051 17.844 10.477 1 94.19 98 ALA B CA 1
ATOM 2136 C C . ALA B 1 98 ? -3.766 19.078 9.914 1 94.19 98 ALA B C 1
ATOM 2138 O O . ALA B 1 98 ? -4.703 18.953 9.125 1 94.19 98 ALA B O 1
ATOM 2139 N N . ASP B 1 99 ? -3.277 20.219 10.32 1 96.25 99 ASP B N 1
ATOM 2140 C CA . ASP B 1 99 ? -3.854 21.453 9.812 1 96.25 99 ASP B CA 1
ATOM 2141 C C . ASP B 1 99 ? -3.664 21.578 8.305 1 96.25 99 ASP B C 1
ATOM 2143 O O . ASP B 1 99 ? -4.582 21.969 7.582 1 96.25 99 ASP B O 1
ATOM 2147 N N . PHE B 1 100 ? -2.572 21.234 7.906 1 96 100 PHE B N 1
ATOM 2148 C CA . PHE B 1 100 ? -2.258 21.281 6.48 1 96 100 PHE B CA 1
ATOM 2149 C C . PHE B 1 100 ? -3.154 20.344 5.691 1 96 100 PHE B C 1
ATOM 2151 O O . PHE B 1 100 ? -3.705 20.719 4.656 1 96 100 PHE B O 1
ATOM 2158 N N . ILE B 1 101 ? -3.277 19.156 6.145 1 91.94 101 ILE B N 1
ATOM 2159 C CA . ILE B 1 101 ? -4.145 18.172 5.5 1 91.94 101 ILE B CA 1
ATOM 2160 C C . ILE B 1 101 ? -5.586 18.688 5.496 1 91.94 101 ILE B C 1
ATOM 2162 O O . ILE B 1 101 ? -6.266 18.625 4.469 1 91.94 101 ILE B O 1
ATOM 2166 N N . HIS B 1 102 ? -6 19.219 6.578 1 91.88 102 HIS B N 1
ATOM 2167 C CA . HIS B 1 102 ? -7.367 19.703 6.715 1 91.88 102 HIS B CA 1
ATOM 2168 C C . HIS B 1 102 ? -7.648 20.844 5.75 1 91.88 102 HIS B C 1
ATOM 2170 O O . HIS B 1 102 ? -8.703 20.875 5.109 1 91.88 102 HIS B O 1
ATOM 2176 N N . GLN B 1 103 ? -6.758 21.734 5.707 1 94.62 103 GLN B N 1
ATOM 2177 C CA . GLN B 1 103 ? -6.887 22.859 4.789 1 94.62 103 GLN B CA 1
ATOM 2178 C C . GLN B 1 103 ? -7.016 22.375 3.346 1 94.62 103 GLN B C 1
ATOM 2180 O O . GLN B 1 103 ? -7.879 22.844 2.602 1 94.62 103 GLN B O 1
ATOM 2185 N N . ALA B 1 104 ? -6.152 21.5 2.938 1 90.69 104 A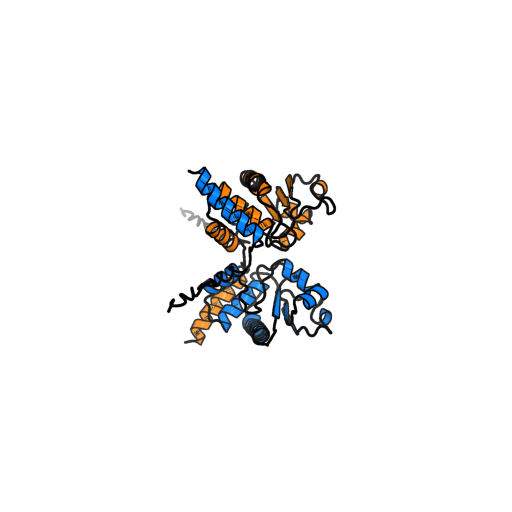LA B N 1
ATOM 2186 C CA . ALA B 1 104 ? -6.168 20.969 1.579 1 90.69 104 ALA B CA 1
ATOM 2187 C C . ALA B 1 104 ? -7.52 20.344 1.251 1 90.69 104 ALA B C 1
ATOM 2189 O O . ALA B 1 104 ? -8.094 20.609 0.19 1 90.69 104 ALA B O 1
ATOM 2190 N N . LEU B 1 105 ? -8.016 19.625 2.189 1 87.81 105 LEU B N 1
ATOM 2191 C CA . LEU B 1 105 ? -9.234 18.859 1.948 1 87.81 105 LEU B CA 1
ATOM 2192 C C . LEU B 1 105 ? -10.469 19.75 2.057 1 87.81 105 LEU B C 1
ATOM 2194 O O . LEU B 1 105 ? -11.547 19.391 1.586 1 87.81 105 LEU B O 1
ATOM 2198 N N . SER B 1 106 ? -10.289 20.828 2.684 1 88.38 106 SER B N 1
ATOM 2199 C CA . SER B 1 106 ? -11.398 21.766 2.84 1 88.38 106 SER B CA 1
ATOM 2200 C C . SER B 1 106 ? -11.531 22.672 1.62 1 88.38 106 SER B C 1
ATOM 2202 O O . SER B 1 106 ? -12.578 23.297 1.412 1 88.38 106 SER B O 1
ATOM 2204 N N . GLU B 1 107 ? -10.547 22.766 0.877 1 90.19 107 GLU B N 1
ATOM 2205 C CA . GLU B 1 107 ? -10.562 23.594 -0.323 1 90.19 107 GLU B CA 1
ATOM 2206 C C . GLU B 1 107 ? -11.305 22.906 -1.463 1 90.19 107 GLU B C 1
ATOM 2208 O O . GLU B 1 107 ? -11.148 21.688 -1.662 1 90.19 107 GLU B O 1
ATOM 2213 N N . ARG B 1 108 ? -12.156 23.672 -2.172 1 88 108 ARG B N 1
ATOM 2214 C CA . ARG B 1 108 ? -12.82 23.109 -3.348 1 88 108 ARG B CA 1
ATOM 2215 C C . ARG B 1 108 ? -11.805 22.609 -4.363 1 88 108 ARG B C 1
ATOM 2217 O O . ARG B 1 108 ? -10.922 23.344 -4.797 1 88 108 ARG B O 1
ATOM 2224 N N . GLY B 1 109 ? -11.898 21.344 -4.648 1 84.19 109 GLY B N 1
ATOM 2225 C CA . GLY B 1 109 ? -10.984 20.75 -5.613 1 84.19 109 GLY B CA 1
ATOM 2226 C C . GLY B 1 109 ? -9.648 20.359 -5.008 1 84.19 109 GLY B C 1
ATOM 2227 O O . GLY B 1 109 ? -8.742 19.938 -5.723 1 84.19 109 GLY B O 1
ATOM 2228 N N . GLY B 1 110 ? -9.516 20.609 -3.703 1 87.25 110 GLY B N 1
ATOM 2229 C CA . GLY B 1 110 ? -8.258 20.297 -3.045 1 87.25 110 GLY B CA 1
ATOM 2230 C C . GLY B 1 110 ? -7.961 18.812 -3.025 1 87.25 110 GLY B C 1
ATOM 2231 O O . GLY B 1 110 ? -8.844 18 -2.754 1 87.25 110 GLY B O 1
ATOM 2232 N N . ARG B 1 111 ? -6.684 18.469 -3.406 1 83.31 111 ARG B N 1
ATOM 2233 C CA . ARG B 1 111 ? -6.156 17.109 -3.381 1 83.31 111 ARG B CA 1
ATOM 2234 C C . ARG B 1 111 ? -4.75 17.078 -2.797 1 83.31 111 ARG B C 1
ATOM 2236 O O . ARG B 1 111 ? -3.902 17.891 -3.166 1 83.31 111 ARG B O 1
ATOM 2243 N N . ILE B 1 112 ? -4.617 16.125 -1.849 1 87.88 112 ILE B N 1
ATOM 2244 C CA . ILE B 1 112 ? -3.324 16.125 -1.173 1 87.88 112 ILE B CA 1
ATOM 2245 C C . ILE B 1 112 ? -2.668 14.75 -1.305 1 87.88 112 ILE B C 1
ATOM 2247 O O . ILE B 1 112 ? -3.346 13.727 -1.227 1 87.88 112 ILE B O 1
ATOM 2251 N N . LEU B 1 113 ? -1.365 14.828 -1.546 1 84.94 113 LEU B N 1
ATOM 2252 C CA . LEU B 1 113 ? -0.509 13.648 -1.517 1 84.94 113 LEU B CA 1
ATOM 2253 C C . LEU B 1 113 ? 0.388 13.656 -0.283 1 84.94 113 LEU B C 1
ATOM 2255 O O . LEU B 1 113 ? 1.188 14.578 -0.098 1 84.94 113 LEU B O 1
ATOM 2259 N N . VAL B 1 114 ? 0.142 12.664 0.604 1 86.75 114 VAL B N 1
ATOM 2260 C CA . VAL B 1 114 ? 1.005 12.469 1.766 1 86.75 114 VAL B CA 1
ATOM 2261 C C . VAL B 1 114 ? 1.939 11.289 1.526 1 86.75 114 VAL B C 1
ATOM 2263 O O . VAL B 1 114 ? 1.484 10.164 1.296 1 86.75 114 VAL B O 1
ATOM 2266 N N . HIS B 1 115 ? 3.236 11.609 1.525 1 81.19 115 HIS B N 1
ATOM 2267 C CA . HIS B 1 115 ? 4.148 10.516 1.212 1 81.19 115 HIS B CA 1
ATOM 2268 C C . HIS B 1 115 ? 5.414 10.594 2.057 1 81.19 115 HIS B C 1
ATOM 2270 O O . HIS B 1 115 ? 5.695 11.633 2.67 1 81.19 115 HIS B O 1
ATOM 2276 N N . CYS B 1 116 ? 6.051 9.492 2.123 1 82 116 CYS B N 1
ATOM 2277 C CA . CYS B 1 116 ? 7.406 9.438 2.666 1 82 116 CYS B CA 1
ATOM 2278 C C . CYS B 1 116 ? 8.336 8.672 1.732 1 82 116 CYS B C 1
ATOM 2280 O O . CYS B 1 116 ? 8.234 8.789 0.51 1 82 116 CYS B O 1
ATOM 2282 N N . ALA B 1 117 ? 9.344 7.977 2.221 1 75.56 117 ALA B N 1
ATOM 2283 C CA . ALA B 1 117 ? 10.305 7.277 1.371 1 75.56 117 ALA B CA 1
ATOM 2284 C C . ALA B 1 117 ? 9.758 5.922 0.933 1 75.56 117 ALA B C 1
ATOM 2286 O O . ALA B 1 117 ? 9.891 5.543 -0.234 1 75.56 117 ALA B O 1
ATOM 2287 N N . VAL B 1 118 ? 9.047 5.273 1.862 1 67.38 118 VAL B N 1
ATOM 2288 C CA . VAL B 1 118 ? 8.602 3.916 1.583 1 67.38 118 VAL B CA 1
ATOM 2289 C C . VAL B 1 118 ? 7.07 3.869 1.572 1 67.38 118 VAL B C 1
ATOM 2291 O O . VAL B 1 118 ? 6.473 3.123 0.793 1 67.38 118 VAL B O 1
ATOM 2294 N N . GLY B 1 119 ? 6.344 4.707 2.506 1 69.62 119 GLY B N 1
ATOM 2295 C CA . GLY B 1 119 ? 4.891 4.715 2.553 1 69.62 119 GLY B CA 1
ATOM 2296 C C . GLY B 1 119 ? 4.324 3.783 3.607 1 69.62 119 GLY B C 1
ATOM 2297 O O . GLY B 1 119 ? 3.23 3.24 3.436 1 69.62 119 GLY B O 1
ATOM 2298 N N . VAL B 1 120 ? 5.105 3.637 4.738 1 70.19 120 VAL B N 1
ATOM 2299 C CA . VAL B 1 120 ? 4.633 2.66 5.715 1 70.19 120 VAL B CA 1
ATOM 2300 C C . VAL B 1 120 ? 4.535 3.312 7.094 1 70.19 120 VAL B C 1
ATOM 2302 O O . VAL B 1 120 ? 3.621 3.012 7.863 1 70.19 120 VAL B O 1
ATOM 2305 N N . SER B 1 121 ? 5.34 4.277 7.406 1 79.38 121 SER B N 1
ATOM 2306 C CA . SER B 1 121 ? 5.453 4.703 8.797 1 79.38 121 SER B CA 1
ATOM 2307 C C . SER B 1 121 ? 5.234 6.207 8.938 1 79.38 121 SER B C 1
ATOM 2309 O O . SER B 1 121 ? 4.191 6.645 9.43 1 79.38 121 SER B O 1
ATOM 2311 N N . ARG B 1 122 ? 6.191 7.039 8.359 1 85.56 122 ARG B N 1
ATOM 2312 C CA . ARG B 1 122 ? 6.168 8.477 8.617 1 85.56 122 ARG B CA 1
ATOM 2313 C C . ARG B 1 122 ? 4.895 9.109 8.07 1 85.56 122 ARG B C 1
ATOM 2315 O O . ARG B 1 122 ? 4.191 9.828 8.789 1 85.56 122 ARG B O 1
ATOM 2322 N N . SER B 1 123 ? 4.664 8.859 6.738 1 85.19 123 SER B N 1
ATOM 2323 C CA . SER B 1 123 ? 3.459 9.43 6.145 1 85.19 123 SER B CA 1
ATOM 2324 C C . SER B 1 123 ? 2.201 8.875 6.801 1 85.19 123 SER B C 1
ATOM 2326 O O . SER B 1 123 ? 1.257 9.617 7.082 1 85.19 123 SER B O 1
ATOM 2328 N N . ALA B 1 124 ? 2.238 7.602 7.09 1 83.38 124 ALA B N 1
ATOM 2329 C CA . ALA B 1 124 ? 1.097 6.973 7.75 1 83.38 124 ALA B CA 1
ATOM 2330 C C . ALA B 1 124 ? 0.847 7.594 9.117 1 83.38 124 ALA B C 1
ATOM 2332 O O . ALA B 1 124 ? -0.3 7.852 9.492 1 83.38 124 ALA B O 1
ATOM 2333 N N . THR B 1 125 ? 1.881 7.816 9.844 1 88.25 125 THR B N 1
ATOM 2334 C CA . THR B 1 125 ? 1.773 8.406 11.172 1 88.25 125 THR B CA 1
ATOM 2335 C C . THR B 1 125 ? 1.059 9.75 11.109 1 88.25 125 THR B C 1
ATOM 2337 O O . THR B 1 125 ? 0.158 10.023 11.914 1 88.25 125 THR B O 1
ATOM 2340 N N . LEU B 1 126 ? 1.376 10.508 10.141 1 91.19 126 LEU B N 1
ATOM 2341 C CA . LEU B 1 126 ? 0.79 11.844 10.023 1 91.19 126 LEU B CA 1
ATOM 2342 C C . LEU B 1 126 ? -0.673 11.758 9.602 1 91.19 126 LEU B C 1
ATOM 2344 O O . LEU B 1 126 ? -1.499 12.555 10.047 1 91.19 126 LEU B O 1
ATOM 2348 N N . VAL B 1 127 ? -1.002 10.875 8.805 1 89 127 VAL B N 1
ATOM 2349 C CA . VAL B 1 127 ? -2.391 10.672 8.406 1 89 127 VAL B CA 1
ATOM 2350 C C . VAL B 1 127 ? -3.209 10.203 9.609 1 89 127 VAL B C 1
ATOM 2352 O O . VAL B 1 127 ? -4.324 10.68 9.836 1 89 127 VAL B O 1
ATOM 2355 N N . LEU B 1 128 ? -2.605 9.266 10.352 1 86.69 128 LEU B N 1
ATOM 2356 C CA . LEU B 1 128 ? -3.289 8.812 11.562 1 86.69 128 LEU B CA 1
ATOM 2357 C C . LEU B 1 128 ? -3.523 9.977 12.523 1 86.69 128 LEU B C 1
ATOM 2359 O O . LEU B 1 128 ? -4.625 10.133 13.055 1 86.69 128 LEU B O 1
ATOM 2363 N N . ALA B 1 129 ? -2.502 10.742 12.688 1 92.62 129 ALA B N 1
ATOM 2364 C CA . ALA B 1 129 ? -2.639 11.906 13.562 1 92.62 129 ALA B CA 1
ATOM 2365 C C . ALA B 1 129 ? -3.75 12.828 13.078 1 92.62 129 ALA B C 1
ATOM 2367 O O . ALA B 1 129 ? -4.543 13.328 13.875 1 92.62 129 ALA B O 1
ATOM 2368 N N . TYR B 1 130 ? -3.789 13.078 11.844 1 90.62 130 TYR B N 1
ATOM 2369 C CA . TYR B 1 130 ? -4.84 13.914 11.273 1 90.62 130 TYR B CA 1
ATOM 2370 C C . TYR B 1 130 ? -6.223 13.375 11.641 1 90.62 130 TYR B C 1
ATOM 2372 O O . TYR B 1 130 ? -7.09 14.133 12.078 1 90.62 130 TYR B O 1
ATOM 2380 N N . LEU B 1 131 ? -6.445 12.102 11.453 1 88.44 131 LEU B N 1
ATOM 2381 C CA . LEU B 1 131 ? -7.738 11.492 11.742 1 88.44 131 LEU B CA 1
ATOM 2382 C C . LEU B 1 131 ? -8.078 11.617 13.227 1 88.44 131 LEU B C 1
ATOM 2384 O O . LEU B 1 131 ? -9.227 11.883 13.586 1 88.44 131 LEU B O 1
ATOM 2388 N N . MET B 1 132 ? -7.043 11.445 13.977 1 89.88 132 MET B N 1
ATOM 2389 C CA . MET B 1 132 ? -7.266 11.516 15.422 1 89.88 132 MET B CA 1
ATOM 2390 C C . MET B 1 132 ? -7.598 12.938 15.852 1 89.88 132 MET B C 1
ATOM 2392 O O . MET B 1 132 ? -8.5 13.148 16.656 1 89.88 132 MET B O 1
ATOM 2396 N N . ILE B 1 133 ? -6.98 13.859 15.297 1 92.62 133 ILE B N 1
ATOM 2397 C CA . ILE B 1 133 ? -7.09 15.242 15.734 1 92.62 133 ILE B CA 1
ATOM 2398 C C . ILE B 1 133 ? -8.352 15.875 15.133 1 92.62 133 ILE B C 1
ATOM 2400 O O . ILE B 1 133 ? -9.133 16.516 15.852 1 92.62 133 ILE B O 1
ATOM 2404 N N . ARG B 1 134 ? -8.586 15.641 13.836 1 90.25 134 ARG B N 1
ATOM 2405 C CA . ARG B 1 134 ? -9.617 16.406 13.148 1 90.25 134 ARG B CA 1
ATOM 2406 C C . ARG B 1 134 ? -10.93 15.625 13.086 1 90.25 134 ARG B C 1
ATOM 2408 O O . ARG B 1 134 ? -12 16.203 12.938 1 90.25 134 ARG B O 1
ATOM 2415 N N . HIS B 1 135 ? -10.828 14.281 13.273 1 89.38 135 HIS B N 1
ATOM 2416 C CA . HIS B 1 135 ? -12.039 13.477 13.211 1 89.38 135 HIS B CA 1
ATOM 2417 C C . HIS B 1 135 ? -12.312 12.781 14.539 1 89.38 135 HIS B C 1
ATOM 2419 O O . HIS B 1 135 ? -13.172 11.891 14.617 1 89.38 135 HIS B O 1
ATOM 2425 N N . ARG B 1 136 ? -11.484 13.039 15.531 1 90.94 136 ARG B N 1
ATOM 2426 C CA . ARG B 1 136 ? -11.648 12.562 16.906 1 90.94 136 ARG B CA 1
ATOM 2427 C C . ARG B 1 136 ? -11.695 11.039 16.953 1 90.94 136 ARG B C 1
ATOM 2429 O O . ARG B 1 136 ? -12.492 10.461 17.688 1 90.94 136 ARG B O 1
ATOM 2436 N N . MET B 1 137 ? -10.953 10.43 16.109 1 86.69 137 MET B N 1
ATOM 2437 C CA . MET B 1 137 ? -10.852 8.977 16.125 1 86.69 137 MET B CA 1
ATOM 2438 C C . MET B 1 137 ? -9.836 8.508 17.156 1 86.69 137 MET B C 1
ATOM 2440 O O . MET B 1 137 ? -8.844 9.188 17.406 1 86.69 137 MET B O 1
ATOM 2444 N N . THR B 1 138 ? -10.164 7.344 17.766 1 85.56 138 THR B N 1
ATOM 2445 C CA . THR B 1 138 ? -9.109 6.668 18.5 1 85.56 138 THR B CA 1
ATOM 2446 C C . THR B 1 138 ? -8.023 6.148 17.562 1 85.56 138 THR B C 1
ATOM 2448 O O . THR B 1 138 ? -8.242 6.062 16.344 1 85.56 138 THR B O 1
ATOM 2451 N N . LEU B 1 139 ? -6.879 5.809 18.141 1 85.12 139 LEU B N 1
ATOM 2452 C CA . LEU B 1 139 ? -5.805 5.277 17.312 1 85.12 139 LEU B CA 1
ATOM 2453 C C . LEU B 1 139 ? -6.246 4.012 16.594 1 85.12 139 LEU B C 1
ATOM 2455 O O . LEU B 1 139 ? -5.973 3.842 15.398 1 85.12 139 LEU B O 1
ATOM 2459 N N . VAL B 1 140 ? -6.969 3.156 17.219 1 80.06 140 VAL B N 1
ATOM 2460 C CA . VAL B 1 140 ? -7.418 1.896 16.641 1 80.06 140 VAL B CA 1
ATOM 2461 C C . VAL B 1 140 ? -8.391 2.176 15.492 1 80.06 140 VAL B C 1
ATOM 2463 O O . VAL B 1 140 ? -8.273 1.582 14.422 1 80.06 140 VAL B O 1
ATOM 2466 N N . GLU B 1 141 ? -9.273 3.092 15.711 1 78.56 141 GLU B N 1
ATOM 2467 C CA . GLU B 1 141 ? -10.219 3.471 14.664 1 78.56 141 GLU B CA 1
ATOM 2468 C C . GLU B 1 141 ? -9.5 4.086 13.469 1 78.56 141 GLU B C 1
ATOM 2470 O O . GLU B 1 141 ? -9.836 3.795 12.32 1 78.56 141 GLU B O 1
ATOM 2475 N N . ALA B 1 142 ? -8.578 4.922 13.781 1 83.75 142 ALA B N 1
ATOM 2476 C CA . ALA B 1 142 ? -7.812 5.574 12.719 1 83.75 142 ALA B CA 1
ATOM 2477 C C . ALA B 1 142 ? -7.059 4.551 11.875 1 83.75 142 ALA B C 1
ATOM 2479 O O . ALA B 1 142 ? -7.082 4.609 10.648 1 83.75 142 ALA B O 1
ATOM 2480 N N . ILE B 1 143 ? -6.457 3.605 12.516 1 80.44 143 ILE B N 1
ATOM 2481 C CA . ILE B 1 143 ? -5.711 2.562 11.82 1 80.44 143 ILE B CA 1
ATOM 2482 C C . ILE B 1 143 ? -6.656 1.749 10.945 1 80.44 143 ILE B C 1
ATOM 2484 O O . ILE B 1 143 ? -6.355 1.48 9.773 1 80.44 143 ILE B O 1
ATOM 2488 N N . LYS B 1 144 ? -7.723 1.442 11.477 1 74.31 144 LYS B N 1
ATOM 2489 C CA . LYS B 1 144 ? -8.711 0.688 10.711 1 74.31 144 LYS B CA 1
ATOM 2490 C C . LYS B 1 144 ? -9.172 1.475 9.484 1 74.31 144 LYS B C 1
ATOM 2492 O O . LYS B 1 144 ? -9.305 0.918 8.391 1 74.31 144 LYS B O 1
ATOM 2497 N N . THR B 1 145 ? -9.43 2.682 9.719 1 76.44 145 THR B N 1
ATOM 2498 C CA . THR B 1 145 ? -9.891 3.551 8.641 1 76.44 145 THR B CA 1
ATOM 2499 C C . THR B 1 145 ? -8.859 3.6 7.516 1 76.44 145 THR B C 1
ATOM 2501 O O . THR B 1 145 ? -9.211 3.461 6.34 1 76.44 145 THR B O 1
ATOM 2504 N N . VAL B 1 146 ? -7.586 3.822 7.895 1 76.19 146 VAL B N 1
ATOM 2505 C CA . VAL B 1 146 ? -6.527 3.895 6.891 1 76.19 146 VAL B CA 1
ATOM 2506 C C . VAL B 1 146 ? -6.406 2.555 6.168 1 76.19 146 VAL B C 1
ATOM 2508 O O . VAL B 1 146 ? -6.258 2.516 4.945 1 76.19 146 VAL B O 1
ATOM 2511 N N . LYS B 1 147 ? -6.434 1.531 6.922 1 71.06 147 LYS B N 1
ATOM 2512 C CA . LYS B 1 147 ? -6.34 0.199 6.332 1 71.06 147 LYS B CA 1
ATOM 2513 C C . LYS B 1 147 ? -7.496 -0.058 5.371 1 71.06 147 LYS B C 1
ATOM 2515 O O . LYS B 1 147 ? -7.305 -0.646 4.305 1 71.06 147 LYS B O 1
ATOM 2520 N N . ASP B 1 148 ? -8.656 0.404 5.75 1 66.69 148 ASP B N 1
ATOM 2521 C CA . ASP B 1 148 ? -9.852 0.189 4.938 1 66.69 148 ASP B CA 1
ATOM 2522 C C . ASP B 1 148 ? -9.781 0.979 3.633 1 66.69 148 ASP B C 1
ATOM 2524 O O . ASP B 1 148 ? -10.367 0.579 2.625 1 66.69 148 ASP B O 1
ATOM 2528 N N . HIS B 1 149 ? -9.07 1.965 3.826 1 61.5 149 HIS B N 1
ATOM 2529 C CA . HIS B 1 149 ? -9.016 2.828 2.652 1 61.5 149 HIS B CA 1
ATOM 2530 C C . HIS B 1 149 ? -7.777 2.541 1.811 1 61.5 149 HIS B C 1
ATOM 2532 O O . HIS B 1 149 ? -7.66 3.025 0.684 1 61.5 149 HIS B O 1
ATOM 2538 N N . ARG B 1 150 ? -6.816 1.831 2.496 1 59.16 150 ARG B N 1
ATOM 2539 C CA . ARG B 1 150 ? -5.641 1.454 1.715 1 59.16 150 ARG B CA 1
ATOM 2540 C C . ARG B 1 150 ? -5.965 0.311 0.759 1 59.16 150 ARG B C 1
ATOM 2542 O O . ARG B 1 150 ? -6.598 -0.672 1.15 1 59.16 150 ARG B O 1
ATOM 2549 N N . GLY B 1 151 ? -6.426 0.645 -0.437 1 50.22 151 GLY B N 1
ATOM 2550 C CA . GLY B 1 151 ? -7.078 -0.149 -1.466 1 50.22 151 GLY B CA 1
ATOM 2551 C C . GLY B 1 151 ? -6.234 -1.318 -1.94 1 50.22 151 GLY B C 1
ATOM 2552 O O . GLY B 1 151 ? -5.012 -1.204 -2.055 1 50.22 151 GLY B O 1
ATOM 2553 N N . ILE B 1 152 ? -6.418 -2.645 -1.416 1 59.03 152 ILE B N 1
ATOM 2554 C CA . ILE B 1 152 ? -6.188 -3.744 -2.348 1 59.03 152 ILE B CA 1
ATOM 2555 C C . ILE B 1 152 ? -7.418 -3.936 -3.232 1 59.03 152 ILE B C 1
ATOM 2557 O O . ILE B 1 152 ? -8.492 -4.297 -2.746 1 59.03 152 ILE B O 1
ATOM 2561 N N . ILE B 1 153 ? -7.621 -2.99 -4.188 1 62.81 153 ILE B N 1
ATOM 2562 C CA . ILE B 1 153 ? -8.852 -3.191 -4.949 1 62.81 153 ILE B CA 1
ATOM 2563 C C . ILE B 1 153 ? -8.508 -3.662 -6.359 1 62.81 153 ILE B C 1
ATOM 2565 O O . ILE B 1 153 ? -8.203 -2.848 -7.234 1 62.81 153 ILE B O 1
ATOM 2569 N N . PRO B 1 154 ? -8.617 -5.016 -6.508 1 75.44 154 PRO B N 1
ATOM 2570 C CA . PRO B 1 154 ? -8.523 -5.469 -7.898 1 75.44 154 PRO B CA 1
ATOM 2571 C C . PRO B 1 154 ? -9.477 -4.727 -8.828 1 75.44 154 PRO B C 1
ATOM 2573 O O . PRO B 1 154 ? -10.484 -4.176 -8.367 1 75.44 154 PRO B O 1
ATOM 2576 N N . ASN B 1 155 ? -9.078 -4.512 -10.008 1 73.88 155 ASN B N 1
ATOM 2577 C CA . ASN B 1 155 ? -10.047 -3.912 -10.922 1 73.88 155 ASN B CA 1
ATOM 2578 C C . ASN B 1 155 ? -11.352 -4.703 -10.961 1 73.88 155 ASN B C 1
ATOM 2580 O O . ASN B 1 155 ? -11.398 -5.848 -10.5 1 73.88 155 ASN B O 1
ATOM 2584 N N . ARG B 1 156 ? -12.406 -4.152 -11.469 1 78.06 156 ARG B N 1
ATOM 2585 C CA . ARG B 1 156 ? -13.75 -4.707 -11.375 1 78.06 156 ARG B CA 1
ATOM 2586 C C . ARG B 1 156 ? -13.828 -6.062 -12.07 1 78.06 156 ARG B C 1
ATOM 2588 O O . ARG B 1 156 ? -14.516 -6.969 -11.594 1 78.06 156 ARG B O 1
ATOM 2595 N N . GLY B 1 157 ? -13.195 -6.211 -13.227 1 87 157 GLY B N 1
ATOM 2596 C CA . GLY B 1 157 ? -13.188 -7.492 -13.914 1 87 157 GLY B CA 1
ATOM 2597 C C . GLY B 1 157 ? -12.555 -8.602 -13.102 1 87 157 GLY B C 1
ATOM 2598 O O . GLY B 1 157 ? -13.078 -9.719 -13.039 1 87 157 GLY B O 1
ATOM 2599 N N . PHE B 1 158 ? -11.492 -8.312 -12.492 1 90.69 158 PHE B N 1
ATOM 2600 C CA . PHE B 1 158 ? -10.828 -9.297 -11.641 1 90.69 158 PHE B CA 1
ATOM 2601 C C . PHE B 1 158 ? -11.688 -9.648 -10.438 1 90.69 158 PHE B C 1
ATOM 2603 O O . PHE B 1 158 ? -11.758 -10.812 -10.039 1 90.69 158 PHE B O 1
ATOM 2610 N N . LEU B 1 159 ? -12.297 -8.609 -9.836 1 85.81 159 LEU B N 1
ATOM 2611 C CA . LEU B 1 159 ? -13.195 -8.867 -8.719 1 85.81 159 LEU B CA 1
ATOM 2612 C C . LEU B 1 159 ? -14.305 -9.828 -9.117 1 85.81 159 LEU B C 1
ATOM 2614 O O . LEU B 1 159 ? -14.609 -10.773 -8.383 1 85.81 159 LEU B O 1
ATOM 2618 N N . HIS B 1 160 ? -14.859 -9.609 -10.273 1 85.88 160 HIS B N 1
ATOM 2619 C CA . HIS B 1 160 ? -15.898 -10.5 -10.766 1 85.88 160 HIS B CA 1
ATOM 2620 C C . HIS B 1 160 ? -15.383 -11.922 -10.922 1 85.88 160 HIS B C 1
ATOM 2622 O O . HIS B 1 160 ? -16.062 -12.883 -10.555 1 85.88 160 HIS B O 1
ATOM 2628 N N . GLN B 1 161 ? -14.242 -12.047 -11.43 1 92.94 161 GLN B N 1
ATOM 2629 C CA . GLN B 1 161 ? -13.648 -13.367 -11.641 1 92.94 161 GLN B CA 1
ATOM 2630 C C . GLN B 1 161 ? -13.375 -14.062 -10.312 1 92.94 161 GLN B C 1
ATOM 2632 O O . GLN B 1 161 ? -13.523 -15.281 -10.195 1 92.94 161 GLN B O 1
ATOM 2637 N N . LEU B 1 162 ? -13.055 -13.336 -9.32 1 92 162 LEU B N 1
ATOM 2638 C CA . LEU B 1 162 ? -12.828 -13.898 -7.992 1 92 162 LEU B CA 1
ATOM 2639 C C . LEU B 1 162 ? -14.148 -14.344 -7.359 1 92 162 LEU B C 1
ATOM 2641 O O . LEU B 1 162 ? -14.195 -15.352 -6.656 1 92 162 LEU B O 1
ATOM 2645 N N . VAL B 1 163 ? -15.164 -13.586 -7.559 1 86.19 163 VAL B N 1
ATOM 2646 C CA . VAL B 1 163 ? -16.484 -13.977 -7.07 1 86.19 163 VAL B CA 1
ATOM 2647 C C . VAL B 1 163 ? -16.859 -15.328 -7.656 1 86.19 163 VAL B C 1
ATOM 2649 O O . VAL B 1 163 ? -17.359 -16.203 -6.938 1 86.19 163 VAL B O 1
ATOM 2652 N N . PHE B 1 164 ? -16.625 -15.492 -8.898 1 89.06 164 PHE B N 1
ATOM 2653 C CA . PHE B 1 164 ? -16.906 -16.75 -9.562 1 89.06 164 PHE B CA 1
ATOM 2654 C C . PHE B 1 164 ? -16.031 -17.875 -9 1 89.06 164 PHE B C 1
ATOM 2656 O O . PHE B 1 164 ? -16.5 -19 -8.82 1 89.06 164 PHE B O 1
ATOM 2663 N N . LEU B 1 165 ? -14.828 -17.562 -8.781 1 89.88 165 LEU B N 1
ATOM 2664 C CA . LEU B 1 165 ? -13.922 -18.531 -8.172 1 89.88 165 LEU B CA 1
ATOM 2665 C C . LEU B 1 165 ? -14.484 -19.047 -6.848 1 89.88 165 LEU B C 1
ATOM 2667 O O . LEU B 1 165 ? -14.398 -20.234 -6.555 1 89.88 165 LEU B O 1
ATOM 2671 N N . GLY B 1 166 ? -14.938 -18.141 -5.988 1 80.56 166 GLY B N 1
ATOM 2672 C CA . GLY B 1 166 ? -15.539 -18.5 -4.715 1 80.56 166 GLY B CA 1
ATOM 2673 C C . GLY B 1 166 ? -16.781 -19.359 -4.859 1 80.56 166 GLY B C 1
ATOM 2674 O O . GLY B 1 166 ? -17.062 -20.203 -4.016 1 80.56 166 GLY B O 1
ATOM 2675 N N . GLY B 1 167 ? -17.625 -18.891 -5.809 1 72.94 167 GLY B N 1
ATOM 2676 C CA . GLY B 1 167 ? -18.812 -19.672 -6.09 1 72.94 167 GLY B CA 1
ATOM 2677 C C . GLY B 1 167 ? -18.516 -21.047 -6.648 1 72.94 167 GLY B C 1
ATOM 2678 O O . GLY B 1 167 ? -19.25 -22 -6.398 1 72.94 167 GLY B O 1
ATOM 2679 N N . GLU B 1 168 ? -17.531 -21 -7.461 1 57.78 168 GLU B N 1
ATOM 2680 C CA . GLU B 1 168 ? -17.109 -22.281 -8.023 1 57.78 168 GLU B CA 1
ATOM 2681 C C . GLU B 1 168 ? -16.594 -23.219 -6.934 1 57.78 168 GLU B C 1
ATOM 2683 O O . GLU B 1 168 ? -16.766 -24.438 -7.02 1 57.78 168 GLU B O 1
ATOM 2688 N N . GLY B 1 169 ? -15.852 -22.641 -6.008 1 46.72 169 GLY B N 1
ATOM 2689 C CA . GLY B 1 169 ? -15.445 -23.453 -4.867 1 46.72 169 GLY B CA 1
ATOM 2690 C C . GLY B 1 169 ? -16.609 -24.094 -4.145 1 46.72 169 GLY B C 1
ATOM 2691 O O . GLY B 1 169 ? -16.484 -25.219 -3.635 1 46.72 169 GLY B O 1
ATOM 2692 N N . LEU B 1 170 ? -17.656 -23.281 -4 1 44.03 170 LEU B N 1
ATOM 2693 C CA . LEU B 1 170 ? -18.859 -23.922 -3.461 1 44.03 170 LEU B CA 1
ATOM 2694 C C . LEU B 1 170 ? -19.297 -25.078 -4.344 1 44.03 170 LEU B C 1
ATOM 2696 O O . LEU B 1 170 ? -19.719 -26.125 -3.836 1 44.03 170 LEU B O 1
ATOM 2700 N N . LEU B 1 171 ? -19.25 -24.969 -5.621 1 42.41 171 LEU B N 1
ATOM 2701 C CA . LEU B 1 171 ? -19.703 -26.078 -6.441 1 42.41 171 LEU B CA 1
ATOM 2702 C C . LEU B 1 171 ? -18.734 -27.25 -6.359 1 42.41 171 LEU B C 1
ATOM 2704 O O . LEU B 1 171 ? -19.125 -28.406 -6.52 1 42.41 171 LEU B O 1
ATOM 2708 N N . ARG B 1 172 ? -17.469 -27.047 -6.203 1 39.47 172 ARG B N 1
ATOM 2709 C CA . ARG B 1 172 ? -16.594 -28.203 -6.137 1 39.47 172 ARG B CA 1
ATOM 2710 C C . ARG B 1 172 ? -16.734 -28.906 -4.789 1 39.47 172 ARG B C 1
ATOM 2712 O O . ARG B 1 172 ? -16.25 -30.031 -4.625 1 39.47 172 ARG B O 1
ATOM 2719 N N . LEU B 1 173 ? -17.047 -28.219 -3.791 1 34.97 173 LEU B N 1
ATOM 2720 C CA . LEU B 1 173 ? -17.328 -28.922 -2.551 1 34.97 173 LEU B CA 1
ATOM 2721 C C . LEU B 1 173 ? -18.703 -29.594 -2.607 1 34.97 173 LEU B C 1
ATOM 2723 O O . LEU B 1 173 ? -19.047 -30.391 -1.736 1 34.97 173 LEU B O 1
ATOM 2727 N N . LEU B 1 174 ? -19.531 -29.172 -3.498 1 32.25 174 LEU B N 1
ATOM 2728 C CA . LEU B 1 174 ? -20.734 -29.984 -3.605 1 32.25 174 LEU B CA 1
ATOM 2729 C C . LEU B 1 174 ? -20.5 -31.188 -4.523 1 32.25 174 LEU B C 1
ATOM 2731 O O . LEU B 1 174 ? -19.812 -31.062 -5.543 1 32.25 174 LEU B O 1
#

Solvent-accessible surface area (backbone atoms only — not comparable to full-atom values): 19388 Å² total; per-residue (Å²): 138,84,76,81,77,74,77,74,78,75,75,74,75,66,73,66,69,77,67,82,52,81,63,56,66,75,56,44,65,40,63,67,25,24,29,50,27,37,57,41,72,72,27,70,68,56,33,57,74,69,47,50,37,29,37,39,32,33,48,34,38,92,86,76,52,57,65,70,78,39,62,92,69,76,45,47,67,45,71,35,78,50,63,98,45,55,80,47,80,63,68,82,48,36,61,62,49,24,48,50,53,49,52,34,57,67,38,89,79,29,19,36,43,34,15,20,82,60,31,31,23,59,23,42,46,47,53,40,40,24,36,30,70,77,64,68,33,50,67,68,54,27,51,49,51,50,33,70,52,45,63,72,48,40,48,69,31,52,48,52,51,48,52,47,50,48,52,46,48,53,51,69,75,92,139,82,77,80,77,76,77,76,77,74,78,74,72,70,75,67,71,80,71,86,50,88,63,57,58,80,56,47,63,47,58,67,26,25,28,50,27,38,58,42,73,73,27,69,65,55,32,58,75,68,47,51,38,30,38,39,33,32,49,34,37,92,84,77,50,57,66,70,77,40,63,93,70,76,46,46,67,46,72,36,78,49,63,98,46,55,80,48,82,61,69,83,48,36,59,62,48,24,49,52,52,48,52,33,55,68,37,89,78,27,20,39,44,35,16,23,83,60,29,32,22,59,24,42,46,46,52,38,39,23,36,30,70,78,64,66,34,49,67,68,54,27,50,50,50,51,34,69,48,45,61,72,54,39,49,68,32,51,47,52,52,48,52,48,51,49,52,45,50,53,53,70,74,93